Protein AF-A0A381N8X1-F1 (afdb_monomer)

Secondary structure (DSSP, 8-state):
--SHHHHHHHHHHHHHHHHHHTHHHHHHHHHHHHHHHHHHHHHHHHHHHHHHHHHHHHHHT-S-S-----SS-TTSTT----HHHHHHHHHHHHTSTT------EESB---TT--TTSHHHHSPPB-EEEEEEESSS-GGGS-SB-GGGGTSSS-S-SBPB--EE-GGGSSHHHHHHHHTTEEEE---SSHHHHHHHTEEEEEHHHHHHHT--TT-EEEEEEEEEEEEGGG--SSEEEEETTEEEEEEEEEEEEEEEEEEE---SPPPTTT----

Sequence (275 aa):
MQAGALELPDRTRLALLSAWRGRSRGLAVFTGVFLASLVITTVLVYGSGLMQIFFVKSLDGEYYDFRMDFHTDKGGKERTTDVALWESYCDDYVALREVSDCAVIAGKQGGHGAGWFTEEYLKPQPLELQAWEGDGKDWSNVTVTLPFSEESGPPTSQYRPVRLLGPSAYDGVLAERHASRLLSGTWPDGGEDAITLRDISLPSQVASEAGAAVGDRLSALTFAYDTDASQGCEGEEVSWQLFSYCRVRVTLTNLTIGSIYDDTIVTSPVTSQLP

Structure (mmCIF, N/CA/C/O backbone):
data_AF-A0A381N8X1-F1
#
_entry.id   AF-A0A381N8X1-F1
#
loop_
_atom_site.group_PDB
_atom_site.id
_atom_site.type_symbol
_atom_site.label_atom_id
_atom_site.label_alt_id
_atom_site.label_comp_id
_atom_site.label_asym_id
_atom_site.label_entity_id
_atom_site.label_seq_id
_atom_site.pdbx_PDB_ins_code
_atom_site.Cartn_x
_atom_site.Cartn_y
_atom_site.Cartn_z
_atom_site.occupancy
_atom_site.B_iso_or_equiv
_atom_site.auth_seq_id
_atom_site.auth_comp_id
_atom_site.auth_asym_id
_atom_site.auth_atom_id
_atom_site.pdbx_PDB_model_num
ATOM 1 N N . MET A 1 1 ? 41.876 25.043 -48.608 1.00 44.09 1 MET A N 1
ATOM 2 C CA . MET A 1 1 ? 41.687 23.818 -47.796 1.00 44.09 1 MET A CA 1
ATOM 3 C C . MET A 1 1 ? 41.824 22.561 -48.669 1.00 44.09 1 MET A C 1
ATOM 5 O O . MET A 1 1 ? 40.865 21.823 -48.821 1.00 44.09 1 MET A O 1
ATOM 9 N N . GLN A 1 2 ? 42.989 22.311 -49.281 1.00 49.75 2 GLN A N 1
ATOM 10 C CA . GLN A 1 2 ? 43.191 21.143 -50.169 1.00 49.75 2 GLN A CA 1
ATOM 11 C C . GLN A 1 2 ? 44.572 20.473 -50.013 1.00 49.75 2 GLN A C 1
ATOM 13 O O . GLN A 1 2 ? 44.935 19.625 -50.815 1.00 49.75 2 GLN A O 1
ATOM 18 N N . ALA A 1 3 ? 45.337 20.804 -48.967 1.00 49.34 3 ALA A N 1
ATOM 19 C CA . ALA A 1 3 ? 46.631 20.161 -48.703 1.00 49.34 3 ALA A CA 1
ATOM 20 C C . ALA A 1 3 ? 46.527 18.924 -47.783 1.00 49.34 3 ALA A C 1
ATOM 22 O O . ALA A 1 3 ? 47.386 18.058 -47.829 1.00 49.34 3 ALA A O 1
ATOM 23 N N . GLY A 1 4 ? 45.461 18.793 -46.980 1.00 51.84 4 GLY A N 1
ATOM 24 C CA . GLY A 1 4 ? 45.347 17.706 -45.994 1.00 51.84 4 GLY A CA 1
ATOM 25 C C . GLY A 1 4 ? 44.957 16.336 -46.566 1.00 51.84 4 GLY A C 1
ATOM 26 O O . GLY A 1 4 ? 45.275 15.318 -45.964 1.00 51.84 4 GLY A O 1
ATOM 27 N N . ALA A 1 5 ? 44.296 16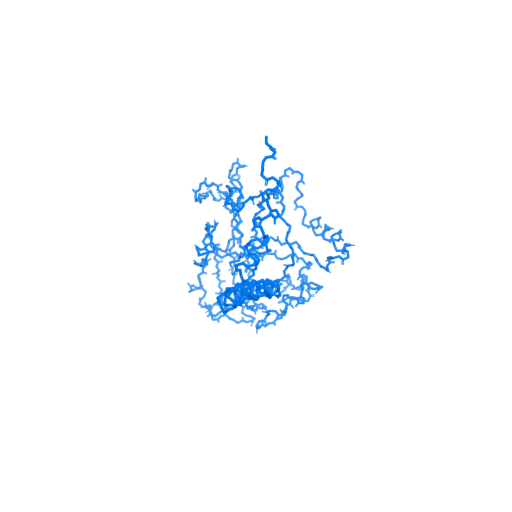.288 -47.729 1.00 53.00 5 ALA A N 1
ATOM 28 C CA . ALA A 1 5 ? 43.744 15.048 -48.290 1.00 53.00 5 ALA A CA 1
ATOM 29 C C . ALA A 1 5 ? 44.784 14.174 -49.023 1.00 53.00 5 ALA A C 1
ATOM 31 O O . ALA A 1 5 ? 44.645 12.954 -49.045 1.00 53.00 5 ALA A O 1
ATOM 32 N N . LEU A 1 6 ? 45.838 14.779 -49.585 1.00 54.19 6 LEU A N 1
ATOM 33 C CA . LEU A 1 6 ? 46.919 14.068 -50.287 1.00 54.19 6 LEU A CA 1
ATOM 34 C C . LEU A 1 6 ? 48.045 13.603 -49.348 1.00 54.19 6 LEU A C 1
ATOM 36 O O . LEU A 1 6 ? 48.781 12.687 -49.692 1.00 54.19 6 LEU A O 1
ATOM 40 N N . GLU A 1 7 ? 48.153 14.170 -48.142 1.00 54.25 7 GLU A N 1
ATOM 41 C CA . GLU A 1 7 ? 49.144 13.746 -47.139 1.00 54.25 7 GLU A CA 1
ATOM 42 C C . GLU A 1 7 ? 48.711 12.510 -46.329 1.00 54.25 7 GLU A C 1
ATOM 44 O O . GLU A 1 7 ? 49.549 11.814 -45.756 1.00 54.25 7 GLU A O 1
ATOM 49 N N . LEU A 1 8 ? 47.409 12.218 -46.273 1.00 56.03 8 LEU A N 1
ATOM 50 C CA . LEU A 1 8 ? 46.837 11.050 -45.593 1.00 56.03 8 LEU A CA 1
ATOM 51 C C . LEU A 1 8 ? 47.357 9.697 -46.131 1.00 56.03 8 LEU A C 1
ATOM 53 O O . LEU A 1 8 ? 47.794 8.878 -45.316 1.00 56.03 8 LEU A O 1
ATOM 57 N N . PRO A 1 9 ? 47.360 9.420 -47.451 1.00 66.94 9 PRO A N 1
ATOM 58 C CA . PRO A 1 9 ? 47.839 8.136 -47.974 1.00 66.94 9 PRO A CA 1
ATOM 59 C C . PRO A 1 9 ? 49.352 7.931 -47.793 1.00 66.94 9 PRO A C 1
ATOM 61 O O . PRO A 1 9 ? 49.784 6.829 -47.454 1.00 66.94 9 PRO A O 1
ATOM 64 N N . ASP A 1 10 ? 50.167 8.980 -47.927 1.00 67.94 10 ASP A N 1
ATOM 65 C CA . ASP A 1 10 ? 51.619 8.854 -47.746 1.00 67.94 10 ASP A CA 1
ATOM 66 C C . ASP A 1 10 ? 52.010 8.692 -46.272 1.00 67.94 10 ASP A C 1
ATOM 68 O O . ASP A 1 10 ? 52.852 7.855 -45.934 1.00 67.94 10 ASP A O 1
ATOM 72 N N . ARG A 1 11 ? 51.349 9.414 -45.357 1.00 64.31 11 ARG A N 1
ATOM 73 C CA . ARG A 1 11 ? 51.602 9.282 -43.913 1.00 64.31 11 ARG A CA 1
ATOM 74 C C . ARG A 1 11 ? 51.103 7.950 -43.351 1.00 64.31 11 ARG A C 1
ATOM 76 O O . ARG A 1 11 ? 51.781 7.365 -42.508 1.00 64.31 11 ARG A O 1
ATOM 83 N N . THR A 1 12 ? 49.979 7.423 -43.840 1.00 69.81 12 THR A N 1
ATOM 84 C CA . THR A 1 12 ? 49.484 6.087 -43.450 1.00 69.81 12 THR A CA 1
ATOM 85 C C . THR A 1 12 ? 50.387 4.971 -43.970 1.00 69.81 12 THR A C 1
ATOM 87 O O . THR A 1 12 ? 50.703 4.047 -43.222 1.00 69.81 12 THR A O 1
ATOM 90 N N . ARG A 1 13 ? 50.891 5.081 -45.206 1.00 70.81 13 ARG A N 1
ATOM 91 C CA . ARG A 1 13 ? 51.851 4.127 -45.778 1.00 70.81 13 ARG A CA 1
ATOM 92 C C . ARG A 1 13 ? 53.186 4.121 -45.027 1.00 70.81 13 ARG A C 1
ATOM 94 O O . ARG A 1 13 ? 53.716 3.048 -44.737 1.00 70.81 13 ARG A O 1
ATOM 101 N N . LEU A 1 14 ? 53.714 5.293 -44.671 1.00 69.31 14 LEU A N 1
ATOM 102 C CA . LEU A 1 14 ? 54.936 5.415 -43.866 1.00 69.31 14 LEU A CA 1
ATOM 103 C C . LEU A 1 14 ? 54.749 4.875 -42.438 1.00 69.31 14 LEU A C 1
ATOM 105 O O . LEU A 1 14 ? 55.647 4.210 -41.921 1.00 69.31 14 LEU A O 1
ATOM 109 N N . ALA A 1 15 ? 53.580 5.089 -41.824 1.00 66.31 15 ALA A N 1
ATOM 110 C CA . ALA A 1 15 ? 53.230 4.515 -40.523 1.00 66.31 15 ALA A CA 1
ATOM 111 C C . ALA A 1 15 ? 53.107 2.978 -40.563 1.00 66.31 15 ALA A C 1
ATOM 113 O O . ALA A 1 15 ? 53.543 2.292 -39.641 1.00 66.31 15 ALA A O 1
ATOM 114 N N . LEU A 1 16 ? 52.577 2.418 -41.653 1.00 66.69 16 LEU A N 1
ATOM 115 C CA . LEU A 1 16 ? 52.498 0.969 -41.871 1.00 66.69 16 LEU A CA 1
ATOM 116 C C . LEU A 1 16 ? 53.889 0.333 -42.007 1.00 66.69 16 LEU A C 1
ATOM 118 O O . LEU A 1 16 ? 54.179 -0.695 -41.392 1.00 66.69 16 LEU A O 1
ATOM 122 N N . LEU A 1 17 ? 54.775 0.970 -42.778 1.00 67.19 17 LEU A N 1
ATOM 123 C CA . LEU A 1 17 ? 56.153 0.509 -42.964 1.00 67.19 17 LEU A CA 1
ATOM 124 C C . LEU A 1 17 ? 56.983 0.619 -41.672 1.00 67.19 17 LEU A C 1
ATOM 126 O O . LEU A 1 17 ? 57.793 -0.268 -41.386 1.00 67.19 17 LEU A O 1
ATOM 130 N N . SER A 1 18 ? 56.773 1.664 -40.865 1.00 64.88 18 SER A N 1
ATOM 131 C CA . SER A 1 18 ? 57.449 1.823 -39.570 1.00 64.88 18 SER A CA 1
ATOM 132 C C . SER A 1 18 ? 56.939 0.827 -38.519 1.00 64.88 18 SER A C 1
ATOM 134 O O . SER A 1 18 ? 57.749 0.243 -37.793 1.00 64.88 18 SER A O 1
ATOM 136 N N . ALA A 1 19 ? 55.633 0.536 -38.503 1.00 62.12 19 ALA A N 1
ATOM 137 C CA . ALA A 1 19 ? 55.032 -0.497 -37.659 1.00 62.12 19 ALA A CA 1
ATOM 138 C C . ALA A 1 19 ? 55.554 -1.908 -37.994 1.00 62.12 19 ALA A C 1
ATOM 140 O O . ALA A 1 19 ? 55.788 -2.713 -37.091 1.00 62.12 19 ALA A O 1
ATOM 141 N N . TRP A 1 20 ? 55.813 -2.195 -39.275 1.00 65.44 20 TRP A N 1
ATOM 142 C CA . TRP A 1 20 ? 56.370 -3.477 -39.723 1.00 65.44 20 TRP A CA 1
ATOM 143 C C . TRP A 1 20 ? 57.835 -3.680 -39.305 1.00 65.44 20 TRP A C 1
ATOM 145 O O . TRP A 1 20 ? 58.230 -4.781 -38.915 1.00 65.44 20 TRP A O 1
ATOM 155 N N . ARG A 1 21 ? 58.654 -2.617 -39.335 1.00 68.56 21 ARG A N 1
ATOM 156 C CA . ARG A 1 21 ? 60.077 -2.676 -38.946 1.00 68.56 21 ARG A CA 1
ATOM 157 C C . ARG A 1 21 ? 60.265 -2.890 -37.438 1.00 68.56 21 ARG A C 1
ATOM 159 O O . ARG A 1 21 ? 61.239 -3.511 -37.024 1.00 68.56 21 ARG A O 1
ATOM 166 N N . GLY A 1 22 ? 59.317 -2.428 -36.623 1.00 67.31 22 GLY A N 1
ATOM 167 C CA . GLY A 1 22 ? 59.257 -2.654 -35.178 1.00 67.31 22 GLY A CA 1
ATOM 168 C C . GLY A 1 22 ? 58.321 -3.795 -34.772 1.00 67.31 22 GLY A C 1
ATOM 169 O O . GLY A 1 22 ? 57.558 -3.615 -33.828 1.00 67.31 22 GLY A O 1
ATOM 170 N N . ARG A 1 23 ? 58.351 -4.946 -35.466 1.00 67.62 23 ARG A N 1
ATOM 171 C CA . ARG A 1 23 ? 57.381 -6.060 -35.335 1.00 67.62 23 ARG A CA 1
ATOM 172 C C . ARG A 1 23 ? 57.026 -6.450 -33.891 1.00 67.62 23 ARG A C 1
ATOM 174 O O . ARG A 1 23 ? 55.857 -6.685 -33.606 1.00 67.62 23 ARG A O 1
ATOM 181 N N . SER A 1 24 ? 57.997 -6.491 -32.974 1.00 72.31 24 SER A N 1
ATOM 182 C CA . SER A 1 24 ? 57.752 -6.811 -31.556 1.00 72.31 24 SER A CA 1
ATOM 183 C C . SER A 1 24 ? 57.020 -5.698 -30.797 1.00 72.31 24 SER A C 1
ATOM 185 O O . SER A 1 24 ? 56.165 -5.980 -29.964 1.00 72.31 24 SER A O 1
ATOM 187 N N . ARG A 1 25 ? 57.312 -4.430 -31.109 1.00 72.38 25 ARG A N 1
ATOM 188 C CA . ARG A 1 25 ? 56.679 -3.257 -30.487 1.00 72.38 25 ARG A CA 1
ATOM 189 C C . ARG A 1 25 ? 55.280 -3.004 -31.050 1.00 72.38 25 ARG A C 1
ATOM 191 O O . ARG A 1 25 ? 54.373 -2.711 -30.283 1.00 72.38 25 ARG A O 1
ATOM 198 N N . GLY A 1 26 ? 55.092 -3.174 -32.360 1.00 73.88 26 GLY A N 1
ATOM 199 C CA . GLY A 1 26 ? 53.780 -3.074 -33.003 1.00 73.88 26 GLY A CA 1
ATOM 200 C C . GLY A 1 26 ? 52.808 -4.135 -32.486 1.00 73.88 26 GLY A C 1
ATOM 201 O O . GLY A 1 26 ? 51.692 -3.799 -32.100 1.00 73.88 26 GLY A O 1
ATOM 202 N N . LEU A 1 27 ? 53.252 -5.395 -32.389 1.00 77.94 27 LEU A N 1
ATOM 203 C CA . LEU A 1 27 ? 52.424 -6.489 -31.873 1.00 77.94 27 LEU A CA 1
ATOM 204 C C . LEU A 1 27 ? 52.002 -6.248 -30.419 1.00 77.94 27 LEU A C 1
ATOM 206 O O . LEU A 1 27 ? 50.828 -6.414 -30.120 1.00 77.94 27 LEU A O 1
ATOM 210 N N . ALA A 1 28 ? 52.910 -5.779 -29.555 1.00 80.62 28 ALA A N 1
ATOM 211 C CA . ALA A 1 28 ? 52.589 -5.464 -28.161 1.00 80.62 28 ALA A CA 1
ATOM 212 C C . ALA A 1 28 ? 51.508 -4.374 -28.023 1.00 80.62 28 ALA A C 1
ATOM 214 O O . ALA A 1 28 ? 50.617 -4.488 -27.181 1.00 80.62 28 ALA A O 1
ATOM 215 N N . VAL A 1 29 ? 51.549 -3.339 -28.873 1.00 82.00 29 VAL A N 1
ATOM 216 C CA . VAL A 1 29 ? 50.519 -2.287 -28.898 1.00 82.00 29 VAL A CA 1
ATOM 217 C C . VAL A 1 29 ? 49.184 -2.848 -29.389 1.00 82.00 29 VAL A C 1
ATOM 219 O O . VAL A 1 29 ? 48.164 -2.615 -28.746 1.00 82.00 29 VAL A O 1
ATOM 222 N N . PHE A 1 30 ? 49.174 -3.640 -30.468 1.00 83.44 30 PHE A N 1
ATOM 223 C CA . PHE A 1 30 ? 47.946 -4.275 -30.963 1.00 83.44 30 PHE A CA 1
ATOM 224 C C . PHE A 1 30 ? 47.326 -5.223 -29.939 1.00 83.44 30 PHE A C 1
ATOM 226 O O . PHE A 1 30 ? 46.120 -5.165 -29.721 1.00 83.44 30 PHE A O 1
ATOM 233 N N . THR A 1 31 ? 48.126 -6.058 -29.274 1.00 87.25 31 THR A N 1
ATOM 234 C CA . THR A 1 31 ? 47.622 -6.942 -28.219 1.00 87.25 31 THR A CA 1
ATOM 235 C C . THR A 1 31 ? 47.128 -6.150 -27.018 1.00 87.25 31 THR A C 1
ATOM 237 O O . THR A 1 31 ? 46.101 -6.505 -26.461 1.00 87.25 31 THR A O 1
ATOM 240 N N . GLY A 1 32 ? 47.807 -5.060 -26.642 1.00 89.75 32 GLY A N 1
ATOM 241 C CA . GLY A 1 32 ? 47.376 -4.192 -25.547 1.00 89.75 32 GLY A CA 1
ATOM 242 C C . GLY A 1 32 ? 46.026 -3.534 -25.827 1.00 89.75 32 GLY A C 1
ATOM 243 O O . GLY A 1 32 ? 45.130 -3.595 -24.990 1.00 89.75 32 GLY A O 1
ATOM 244 N N . VAL A 1 33 ? 45.848 -2.974 -27.027 1.00 91.25 33 VAL A N 1
ATOM 245 C CA . VAL A 1 33 ? 44.574 -2.374 -27.451 1.00 91.25 33 VAL A CA 1
ATOM 2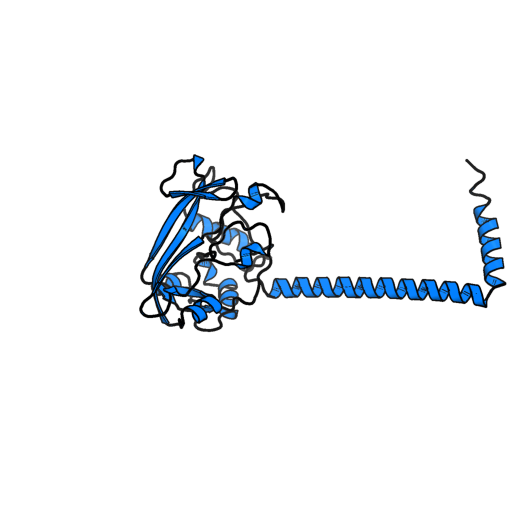46 C C . VAL A 1 33 ? 43.486 -3.437 -27.585 1.00 91.25 33 VAL A C 1
ATOM 248 O O . VAL A 1 33 ? 42.385 -3.233 -27.093 1.00 91.25 33 VAL A O 1
ATOM 251 N N . PHE A 1 34 ? 43.789 -4.591 -28.182 1.00 91.06 34 PHE A N 1
ATOM 252 C CA . PHE A 1 34 ? 42.827 -5.684 -28.332 1.00 91.06 34 PHE A CA 1
ATOM 253 C C . PHE A 1 34 ? 42.344 -6.213 -26.977 1.00 91.06 34 PHE A C 1
ATOM 255 O O . PHE A 1 34 ? 41.144 -6.368 -26.767 1.00 91.06 34 PHE A O 1
ATOM 262 N N . LEU A 1 35 ? 43.267 -6.441 -26.039 1.00 92.25 35 LEU A N 1
ATOM 263 C CA . LEU A 1 35 ? 42.947 -6.917 -24.696 1.00 92.25 35 LEU A CA 1
ATOM 264 C C . LEU A 1 35 ? 42.171 -5.840 -23.920 1.00 92.25 35 LEU A C 1
ATOM 266 O O . LEU A 1 35 ? 41.174 -6.159 -23.282 1.00 92.25 35 LEU A O 1
ATOM 270 N N . ALA A 1 36 ? 42.534 -4.560 -24.053 1.00 92.69 36 ALA A N 1
ATOM 271 C CA . ALA A 1 36 ? 41.770 -3.460 -23.468 1.00 92.69 36 ALA A CA 1
ATOM 272 C C . ALA A 1 36 ? 40.340 -3.376 -24.032 1.00 92.69 36 ALA A C 1
ATOM 274 O O . ALA A 1 36 ? 39.388 -3.275 -23.264 1.00 92.69 36 ALA A O 1
ATOM 275 N N . SER A 1 37 ? 40.160 -3.477 -25.353 1.00 92.44 37 SER A N 1
ATOM 276 C CA . SER A 1 37 ? 38.832 -3.495 -25.981 1.00 92.44 37 SER A CA 1
ATOM 277 C C . SER A 1 37 ? 38.009 -4.712 -25.555 1.00 92.44 37 SER A C 1
ATOM 279 O O . SER A 1 37 ? 36.814 -4.579 -25.294 1.00 92.44 37 SER A O 1
ATOM 281 N N . LEU A 1 38 ? 38.634 -5.885 -25.427 1.00 90.25 38 LEU A N 1
ATOM 282 C CA . LEU A 1 38 ? 37.984 -7.091 -24.916 1.00 90.25 38 LEU A CA 1
ATOM 283 C C . LEU A 1 38 ? 37.535 -6.908 -23.458 1.00 90.25 38 LEU A C 1
ATOM 285 O O . LEU A 1 38 ? 36.407 -7.243 -23.115 1.00 90.25 38 LEU A O 1
ATOM 289 N N . VAL A 1 39 ? 38.380 -6.338 -22.596 1.00 93.88 39 VAL A N 1
ATOM 290 C CA . VAL A 1 39 ? 38.036 -6.077 -21.187 1.00 93.88 39 VAL A CA 1
ATOM 291 C C . VAL A 1 39 ? 36.910 -5.052 -21.079 1.00 93.88 39 VAL A C 1
ATOM 293 O O . VAL A 1 39 ? 35.953 -5.270 -20.348 1.00 93.88 39 VAL A O 1
ATOM 296 N N . ILE A 1 40 ? 36.966 -3.963 -21.846 1.00 90.19 40 ILE A N 1
ATOM 297 C CA . ILE A 1 40 ? 35.909 -2.944 -21.831 1.00 90.19 40 ILE A CA 1
ATOM 298 C C . ILE A 1 40 ? 34.577 -3.545 -22.291 1.00 90.19 40 ILE A C 1
ATOM 300 O O . ILE A 1 40 ? 33.559 -3.363 -21.630 1.00 90.19 40 ILE A O 1
ATOM 304 N N . THR A 1 41 ? 34.571 -4.293 -23.396 1.00 87.81 41 THR A N 1
ATOM 305 C CA . THR A 1 41 ? 33.338 -4.907 -23.915 1.00 87.81 41 THR A CA 1
ATOM 306 C C . THR A 1 41 ? 32.782 -5.965 -22.972 1.00 87.81 41 THR A C 1
ATOM 308 O O . THR A 1 41 ? 31.580 -5.976 -22.728 1.00 87.81 41 THR A O 1
ATOM 311 N N . THR A 1 42 ? 33.630 -6.809 -22.383 1.00 87.62 42 THR A N 1
ATOM 312 C CA . THR A 1 42 ? 33.192 -7.816 -21.404 1.00 87.62 42 THR A CA 1
ATOM 313 C C . THR A 1 42 ? 32.628 -7.178 -20.138 1.00 87.62 42 THR A C 1
ATOM 315 O O . THR A 1 42 ? 31.569 -7.601 -19.686 1.00 87.62 42 THR A O 1
ATOM 318 N N . VAL A 1 43 ? 33.251 -6.120 -19.609 1.00 90.31 43 VAL A N 1
ATOM 319 C CA . VAL A 1 43 ? 32.721 -5.378 -18.452 1.00 90.31 43 VAL A CA 1
ATOM 320 C C . VAL A 1 43 ? 31.395 -4.696 -18.785 1.00 90.31 43 VAL A C 1
ATOM 322 O O . VAL A 1 43 ? 30.475 -4.749 -17.976 1.00 90.31 43 VAL A O 1
ATOM 325 N N . LEU A 1 44 ? 31.253 -4.100 -19.972 1.00 84.00 44 LEU A N 1
ATOM 326 C CA . LEU A 1 44 ? 29.997 -3.469 -20.392 1.00 84.00 44 LEU A CA 1
ATOM 327 C C . LEU A 1 44 ? 28.870 -4.490 -20.591 1.00 84.00 44 LEU A C 1
ATOM 329 O O . LEU A 1 44 ? 27.747 -4.255 -20.147 1.00 84.00 44 LEU A O 1
ATOM 333 N N . VAL A 1 45 ? 29.154 -5.632 -21.224 1.00 84.75 45 VAL A N 1
ATOM 334 C CA . VAL A 1 45 ? 28.175 -6.716 -21.411 1.00 84.75 45 VAL A CA 1
ATOM 335 C C . VAL A 1 45 ? 27.783 -7.323 -20.067 1.00 84.75 45 VAL A C 1
ATOM 337 O O . VAL A 1 45 ? 26.601 -7.509 -19.800 1.00 84.75 45 VAL A O 1
ATOM 340 N N . TYR A 1 46 ? 28.752 -7.579 -19.190 1.00 83.50 46 TYR A N 1
ATOM 341 C CA . TYR A 1 46 ? 28.476 -8.116 -17.862 1.00 83.50 46 TYR A CA 1
ATOM 342 C C . TYR A 1 46 ? 27.696 -7.120 -16.996 1.00 83.50 46 TYR A C 1
ATOM 344 O O . TYR A 1 46 ? 26.701 -7.488 -16.380 1.00 83.50 46 TYR A O 1
ATOM 352 N N . GLY A 1 47 ? 28.093 -5.845 -17.003 1.00 79.06 47 GLY A N 1
ATOM 353 C CA . GLY A 1 47 ? 27.402 -4.781 -16.281 1.00 79.06 47 GLY A CA 1
ATOM 354 C C . GLY A 1 47 ? 25.965 -4.596 -16.762 1.00 79.06 47 GLY A C 1
ATOM 355 O O . GLY A 1 47 ? 25.045 -4.618 -15.955 1.00 79.06 47 GLY A O 1
ATOM 356 N N . SER A 1 48 ? 25.746 -4.484 -18.075 1.00 80.12 48 SER A N 1
ATOM 357 C CA . SER A 1 48 ? 24.391 -4.354 -18.634 1.00 80.12 48 SER A CA 1
ATOM 358 C C . SER A 1 48 ? 23.527 -5.596 -18.393 1.00 80.12 48 SER A C 1
ATOM 360 O O . SER A 1 48 ? 22.358 -5.450 -18.042 1.00 80.12 48 SER A O 1
ATOM 362 N N . GLY A 1 49 ? 24.095 -6.801 -18.499 1.00 75.44 49 GLY A N 1
ATOM 363 C CA . GLY A 1 49 ? 23.391 -8.050 -18.204 1.00 75.44 49 GLY A CA 1
ATOM 364 C C . GLY A 1 49 ? 22.967 -8.160 -16.739 1.00 75.44 49 GLY A C 1
ATOM 365 O O . GLY A 1 49 ? 21.817 -8.488 -16.456 1.00 75.44 49 GLY A O 1
ATOM 366 N N . LEU A 1 50 ? 23.853 -7.817 -15.798 1.00 76.06 50 LEU A N 1
ATOM 367 C CA . LEU A 1 50 ? 23.509 -7.783 -14.375 1.00 76.06 50 LEU A CA 1
ATOM 368 C C . LEU A 1 50 ? 22.415 -6.759 -14.068 1.00 76.06 50 LEU A C 1
ATOM 370 O O . LEU A 1 50 ? 21.501 -7.070 -13.312 1.00 76.06 50 LEU A O 1
ATOM 374 N N . MET A 1 51 ? 22.477 -5.568 -14.669 1.00 72.81 51 MET A N 1
ATOM 375 C CA . MET A 1 51 ? 21.451 -4.540 -14.470 1.00 72.81 51 MET A CA 1
ATOM 376 C C . MET A 1 51 ? 20.082 -4.981 -15.002 1.00 72.81 51 MET A C 1
ATOM 378 O O . MET A 1 51 ? 19.071 -4.738 -14.350 1.00 72.81 51 MET A O 1
ATOM 382 N N . GLN A 1 52 ? 20.038 -5.665 -16.149 1.00 72.75 52 GLN A N 1
ATOM 383 C CA . GLN A 1 52 ? 18.793 -6.226 -16.686 1.00 72.75 52 GLN A CA 1
ATOM 384 C C . GLN A 1 52 ? 18.216 -7.311 -15.774 1.00 72.75 52 GLN A C 1
ATOM 386 O O . GLN A 1 52 ? 17.026 -7.286 -15.477 1.00 72.75 52 GLN A O 1
ATOM 391 N N . ILE A 1 53 ? 19.055 -8.232 -15.291 1.00 74.75 53 ILE A N 1
ATOM 392 C CA . ILE A 1 53 ? 18.626 -9.289 -14.364 1.00 74.75 53 ILE A CA 1
ATOM 393 C C . ILE A 1 53 ? 18.130 -8.683 -13.050 1.00 74.75 53 ILE A C 1
ATOM 395 O O . ILE A 1 53 ? 17.120 -9.128 -12.517 1.00 74.75 53 ILE A O 1
ATOM 399 N N . PHE A 1 54 ? 18.814 -7.658 -12.540 1.00 71.62 54 PHE A N 1
ATOM 400 C CA . PHE A 1 54 ? 18.386 -6.937 -11.346 1.00 71.62 54 PHE A CA 1
ATOM 401 C C . PHE A 1 54 ? 17.013 -6.286 -11.541 1.00 71.62 54 PHE A C 1
ATOM 403 O O . PHE A 1 54 ? 16.159 -6.430 -10.676 1.00 71.62 54 PHE A O 1
ATOM 410 N N . PHE A 1 55 ? 16.777 -5.635 -12.684 1.00 67.25 55 PHE A N 1
ATOM 411 C CA . PHE A 1 55 ? 15.496 -4.989 -12.974 1.00 67.25 55 PHE A CA 1
ATOM 412 C C . PHE A 1 55 ? 14.349 -5.995 -13.134 1.00 67.25 55 PHE A C 1
ATOM 414 O O . PHE A 1 55 ? 13.277 -5.798 -12.574 1.00 67.25 55 PHE A O 1
ATOM 421 N N . VAL A 1 56 ? 14.571 -7.108 -13.842 1.00 70.06 56 VAL A N 1
ATOM 422 C CA . VAL A 1 56 ? 13.558 -8.173 -13.954 1.00 70.06 56 VAL A CA 1
ATOM 423 C C . VAL A 1 56 ? 13.258 -8.759 -12.578 1.00 70.06 56 VAL A C 1
ATOM 425 O O . VAL A 1 56 ? 12.102 -8.842 -12.187 1.00 70.06 56 VAL A O 1
ATOM 428 N N . LYS A 1 57 ? 14.295 -9.061 -11.790 1.00 67.62 57 LYS A N 1
ATOM 429 C CA . LYS A 1 57 ? 14.120 -9.589 -10.437 1.00 67.62 57 LYS A CA 1
ATOM 430 C C . LYS A 1 57 ? 13.442 -8.592 -9.490 1.00 67.62 57 LYS A C 1
ATOM 432 O O . LYS A 1 57 ? 12.743 -9.024 -8.580 1.00 67.62 57 LYS A O 1
ATOM 437 N N . SER A 1 58 ? 13.632 -7.282 -9.677 1.00 65.44 58 SER A N 1
ATOM 438 C CA . SER A 1 58 ? 12.891 -6.283 -8.897 1.00 65.44 58 SER A CA 1
ATOM 439 C C . SER A 1 58 ? 11.419 -6.221 -9.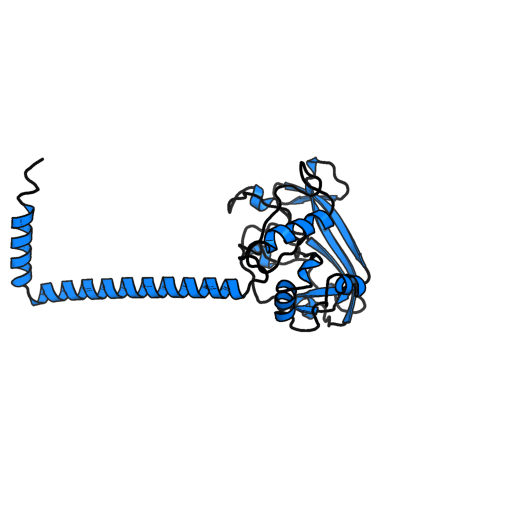296 1.00 65.44 58 SER A C 1
ATOM 441 O O . SER A 1 58 ? 10.588 -5.943 -8.445 1.00 65.44 58 SER A O 1
ATOM 443 N N . LEU A 1 59 ? 11.089 -6.497 -10.564 1.00 67.69 59 LEU A N 1
ATOM 444 C CA . LEU A 1 59 ? 9.701 -6.565 -11.029 1.00 67.69 59 LEU A CA 1
ATOM 445 C C . LEU A 1 59 ? 8.996 -7.864 -10.622 1.00 67.69 59 LEU A C 1
ATOM 447 O O . LEU A 1 59 ? 7.811 -7.824 -10.321 1.00 67.69 59 LEU A O 1
ATOM 451 N N . ASP A 1 60 ? 9.711 -8.988 -10.521 1.00 67.00 60 ASP A N 1
ATOM 452 C CA . ASP A 1 60 ? 9.152 -10.235 -9.965 1.00 67.00 60 ASP A CA 1
ATOM 453 C C . ASP A 1 60 ? 8.655 -10.041 -8.515 1.00 67.00 60 ASP A C 1
ATOM 455 O O . ASP A 1 60 ? 7.764 -10.746 -8.041 1.00 67.00 60 ASP A O 1
ATOM 459 N N . GLY A 1 61 ? 9.228 -9.060 -7.809 1.00 64.62 61 GLY A N 1
ATOM 460 C CA . GLY A 1 61 ? 8.824 -8.623 -6.477 1.00 64.62 61 GLY A CA 1
ATOM 461 C C . GLY A 1 61 ? 7.616 -7.680 -6.444 1.00 64.62 61 GLY A C 1
ATOM 462 O O . GLY A 1 61 ? 7.205 -7.293 -5.353 1.00 64.62 61 GLY A O 1
ATOM 463 N N . GLU A 1 62 ? 6.962 -7.351 -7.564 1.00 73.25 62 GLU A N 1
ATOM 464 C CA . GLU A 1 62 ? 5.818 -6.423 -7.609 1.00 73.25 62 GLU A CA 1
ATOM 465 C C . GLU A 1 62 ? 4.452 -7.102 -7.525 1.00 73.25 62 GLU A C 1
ATOM 467 O O . GLU A 1 62 ? 4.194 -8.110 -8.177 1.00 73.25 62 GLU A O 1
ATOM 472 N N . TYR A 1 63 ? 3.549 -6.538 -6.716 1.00 75.12 63 TYR A N 1
ATOM 473 C CA . TYR A 1 63 ? 2.138 -6.938 -6.766 1.00 75.12 63 TYR A CA 1
ATOM 474 C C . TYR A 1 63 ? 1.481 -6.421 -8.052 1.00 75.12 63 TYR A C 1
ATOM 476 O O . TYR A 1 63 ? 0.668 -7.117 -8.657 1.00 75.12 63 TYR A O 1
ATOM 484 N N . TYR A 1 64 ? 1.878 -5.222 -8.488 1.00 81.31 64 TYR A N 1
ATOM 485 C CA . TYR A 1 64 ? 1.255 -4.481 -9.579 1.00 81.31 64 TYR A CA 1
ATOM 486 C C . TYR A 1 64 ? 2.277 -4.167 -10.670 1.00 81.31 64 TYR A C 1
ATOM 488 O O . TYR A 1 64 ? 3.322 -3.582 -10.392 1.00 81.31 64 TYR A O 1
ATOM 496 N N . ASP A 1 65 ? 1.945 -4.501 -11.915 1.00 77.94 65 ASP A N 1
ATOM 497 C CA . ASP A 1 65 ? 2.840 -4.280 -13.058 1.00 77.94 65 ASP A CA 1
ATOM 498 C C . ASP A 1 65 ? 2.862 -2.804 -13.488 1.00 77.94 65 ASP A C 1
ATOM 500 O O . ASP A 1 65 ? 3.877 -2.285 -13.956 1.00 77.94 65 ASP A O 1
ATOM 504 N N . PHE A 1 66 ? 1.738 -2.107 -13.312 1.00 76.19 66 PHE A N 1
ATOM 505 C CA . PHE A 1 66 ? 1.607 -0.679 -13.567 1.00 76.19 66 PHE A CA 1
ATOM 506 C C . PHE A 1 66 ? 0.636 -0.034 -12.575 1.00 76.19 66 PHE A C 1
ATOM 508 O O . PHE A 1 66 ? -0.237 -0.687 -12.007 1.00 76.19 66 PHE A O 1
ATOM 515 N N . ARG A 1 67 ? 0.788 1.278 -12.389 1.00 79.12 67 ARG A N 1
ATOM 516 C CA . ARG A 1 67 ? -0.086 2.129 -11.576 1.00 79.12 67 ARG A CA 1
ATOM 517 C C . ARG A 1 67 ? -0.515 3.322 -12.418 1.00 79.12 67 ARG A C 1
ATOM 519 O O . ARG A 1 67 ? 0.297 3.881 -13.156 1.00 79.12 67 ARG A O 1
ATOM 526 N N . MET A 1 68 ? -1.769 3.730 -12.277 1.00 76.81 68 MET A N 1
ATOM 527 C CA . MET A 1 68 ? -2.285 4.962 -12.866 1.00 76.81 68 MET A CA 1
ATOM 528 C C . MET A 1 68 ? -2.825 5.844 -11.747 1.00 76.81 68 MET A C 1
ATOM 530 O O . MET A 1 68 ? -3.693 5.423 -10.986 1.00 76.81 68 MET A O 1
ATOM 534 N N . ASP A 1 69 ? -2.299 7.062 -11.647 1.00 74.81 69 ASP A N 1
ATOM 535 C CA . ASP A 1 69 ? -2.761 8.036 -10.665 1.00 74.81 69 ASP A CA 1
ATOM 536 C C . ASP A 1 69 ? -3.804 8.954 -11.287 1.00 74.81 69 ASP A C 1
ATOM 538 O O . ASP A 1 69 ? -3.642 9.464 -12.399 1.00 74.81 69 ASP A O 1
ATOM 542 N N . PHE A 1 70 ? -4.863 9.222 -10.534 1.00 72.69 70 PHE A N 1
ATOM 543 C CA . PHE A 1 70 ? -5.854 10.201 -10.946 1.00 72.69 70 PHE A CA 1
ATOM 544 C C . PHE A 1 70 ? -5.301 11.620 -10.827 1.00 72.69 70 PHE A C 1
ATOM 546 O O . PHE A 1 70 ? -4.641 11.959 -9.850 1.00 72.69 70 PHE A O 1
ATOM 553 N N . HIS A 1 71 ? -5.597 12.460 -11.819 1.00 67.25 71 HIS A N 1
ATOM 554 C CA . HIS A 1 71 ? -5.094 13.833 -11.860 1.00 67.25 71 HIS A CA 1
ATOM 555 C C . HIS A 1 71 ? -5.714 14.742 -10.791 1.00 67.25 71 HIS A C 1
ATOM 557 O O . HIS A 1 71 ? -5.028 15.587 -10.226 1.00 67.25 71 HIS A O 1
ATOM 563 N N . THR A 1 72 ? -7.010 14.587 -10.525 1.00 63.72 72 THR A N 1
ATOM 564 C CA . THR A 1 72 ? -7.762 15.428 -9.587 1.00 63.72 72 THR A CA 1
ATOM 565 C C . THR A 1 72 ? -8.123 14.660 -8.316 1.00 63.72 72 THR A C 1
ATOM 567 O O . THR A 1 72 ? -8.212 13.432 -8.318 1.00 63.72 72 THR A O 1
ATOM 570 N N . ASP A 1 73 ? -8.368 15.374 -7.217 1.00 61.41 73 ASP A N 1
ATOM 571 C CA . ASP A 1 73 ? -8.894 14.785 -5.980 1.00 61.41 73 ASP A CA 1
ATOM 572 C C . ASP A 1 73 ? -10.368 14.374 -6.125 1.00 61.41 73 ASP A C 1
ATOM 574 O O . ASP A 1 73 ? -11.080 14.820 -7.030 1.00 61.41 73 ASP A O 1
ATOM 578 N N . LYS A 1 74 ? -10.850 13.483 -5.246 1.00 57.38 74 LYS A N 1
ATOM 579 C CA . LYS A 1 74 ? -12.248 13.013 -5.257 1.00 57.38 74 LYS A CA 1
ATOM 580 C C . LYS A 1 74 ? -13.211 14.208 -5.160 1.00 57.38 74 LYS A C 1
ATOM 582 O O . LYS A 1 74 ? -13.123 14.990 -4.224 1.00 57.38 74 LYS A O 1
ATOM 587 N N . GLY A 1 75 ? -14.140 14.328 -6.114 1.00 55.03 75 GLY A N 1
ATOM 588 C CA . GLY A 1 75 ? -15.084 15.455 -6.191 1.00 55.03 75 GLY A CA 1
ATOM 589 C C . GLY A 1 75 ? -14.533 16.725 -6.857 1.00 55.03 75 GLY A C 1
ATOM 590 O O . GLY A 1 75 ? -15.238 17.730 -6.919 1.00 55.03 75 GLY A O 1
ATOM 591 N N . GLY A 1 76 ? -13.301 16.690 -7.380 1.00 62.72 76 GLY A N 1
ATOM 592 C CA . GLY A 1 76 ? -12.750 17.746 -8.226 1.00 62.72 76 GLY A CA 1
ATOM 593 C C . GLY A 1 76 ? -13.485 17.889 -9.564 1.00 62.72 76 GLY A C 1
ATOM 594 O O . GLY A 1 76 ? -14.355 17.088 -9.917 1.00 62.72 76 GLY A O 1
ATOM 595 N N . LYS A 1 77 ? -13.125 18.917 -10.346 1.00 60.72 77 LYS A N 1
ATOM 596 C CA . LYS A 1 77 ? -13.678 19.103 -11.699 1.00 60.72 77 LYS A CA 1
ATOM 597 C C . LYS A 1 77 ? -13.495 17.812 -12.505 1.00 60.72 77 LYS A C 1
ATOM 599 O O . LYS A 1 77 ? -12.388 17.288 -12.567 1.00 60.72 77 LYS A O 1
ATOM 604 N N . GLU A 1 78 ? -14.593 17.322 -13.082 1.00 65.06 78 GLU A N 1
ATOM 605 C CA . GLU A 1 78 ? -14.645 16.099 -13.901 1.00 65.06 78 GLU A CA 1
ATOM 606 C C . GLU A 1 78 ? -14.376 14.784 -13.140 1.00 65.06 78 GLU A C 1
ATOM 608 O O . GLU A 1 78 ? -14.207 13.740 -13.766 1.00 65.06 78 GLU A O 1
ATOM 613 N N . ARG A 1 79 ? -14.395 14.786 -11.795 1.00 69.00 79 ARG A N 1
ATOM 614 C CA . ARG A 1 79 ? -14.145 13.585 -10.985 1.00 69.00 79 ARG A CA 1
ATOM 615 C C . ARG A 1 79 ? -15.389 13.098 -10.243 1.00 69.00 79 ARG A C 1
ATOM 617 O O . ARG A 1 79 ? -15.966 13.819 -9.433 1.00 69.00 79 ARG A O 1
ATOM 624 N N . THR A 1 80 ? -15.779 11.845 -10.491 1.00 72.38 80 THR A N 1
ATOM 625 C CA . THR A 1 80 ? -16.920 11.206 -9.815 1.00 72.38 80 THR A CA 1
ATOM 626 C C . THR A 1 80 ? -16.613 10.862 -8.354 1.00 72.38 80 THR A C 1
ATOM 628 O O . THR A 1 80 ? -15.480 10.532 -7.987 1.00 72.38 80 THR A O 1
ATOM 631 N N . THR A 1 81 ? -17.638 10.927 -7.505 1.00 72.50 81 THR A N 1
ATOM 632 C CA . THR A 1 81 ? -17.599 10.447 -6.117 1.00 72.50 81 THR A CA 1
ATOM 633 C C . THR A 1 81 ? -18.064 8.996 -5.980 1.00 72.50 81 THR A C 1
ATOM 635 O O . THR A 1 81 ? -17.882 8.415 -4.906 1.00 72.50 81 THR A O 1
ATOM 638 N N . ASP A 1 82 ? -18.619 8.423 -7.051 1.00 78.44 82 ASP A N 1
ATOM 639 C CA . ASP A 1 82 ? -19.131 7.058 -7.110 1.00 78.44 82 ASP A CA 1
ATOM 640 C C . ASP A 1 82 ? -17.989 6.047 -7.300 1.00 78.44 82 ASP A C 1
ATOM 642 O O . ASP A 1 82 ? -17.271 6.083 -8.299 1.00 78.44 82 ASP A O 1
ATOM 646 N N . VAL A 1 83 ? -17.818 5.159 -6.316 1.00 74.62 83 VAL A N 1
ATOM 647 C CA . VAL A 1 83 ? -16.788 4.107 -6.315 1.00 74.62 83 VAL A CA 1
ATOM 648 C C . VAL A 1 83 ? -17.108 3.006 -7.322 1.00 74.62 83 VAL A C 1
ATOM 650 O O . VAL A 1 83 ? -16.190 2.494 -7.952 1.00 74.62 83 VAL A O 1
ATOM 653 N N . ALA A 1 84 ? -18.387 2.693 -7.547 1.00 80.62 84 ALA A N 1
ATOM 654 C CA . ALA A 1 84 ? -18.769 1.679 -8.528 1.00 80.62 84 ALA A CA 1
ATOM 655 C C . ALA A 1 84 ? -18.413 2.126 -9.952 1.00 80.62 84 ALA A C 1
ATOM 657 O O . ALA A 1 84 ? -17.967 1.325 -10.769 1.00 80.62 84 ALA A O 1
ATOM 658 N N . LEU A 1 85 ? -18.537 3.428 -10.230 1.00 84.44 85 LEU A N 1
ATOM 659 C CA . LEU A 1 85 ? -18.095 3.990 -11.502 1.00 84.44 85 LEU A CA 1
ATOM 660 C C . LEU A 1 85 ? -16.565 3.916 -11.656 1.00 84.44 85 LEU A C 1
ATOM 662 O O . LEU A 1 85 ? -16.090 3.694 -12.765 1.00 84.44 85 LEU A O 1
ATOM 666 N N . TRP A 1 86 ? -15.788 4.052 -10.571 1.00 80.75 86 TRP A N 1
ATOM 667 C CA . TRP A 1 86 ? -14.333 3.851 -10.630 1.00 80.75 86 TRP A CA 1
ATOM 668 C C . TRP A 1 86 ? -13.950 2.422 -11.001 1.00 80.75 86 TRP A C 1
ATOM 670 O O . TRP A 1 86 ? -13.113 2.244 -11.881 1.00 80.75 86 TRP A O 1
ATOM 680 N N . GLU A 1 87 ? -14.579 1.431 -10.373 1.00 82.69 87 GLU A N 1
ATOM 681 C CA . GLU A 1 87 ? -14.339 0.017 -10.684 1.00 82.69 87 GLU A CA 1
ATOM 682 C C . GLU A 1 87 ? -14.731 -0.315 -12.130 1.00 82.69 87 GLU A C 1
ATOM 684 O O . GLU A 1 87 ? -14.018 -1.051 -12.796 1.00 82.69 87 GLU A O 1
ATOM 689 N N . SER A 1 88 ? -15.781 0.306 -12.680 1.00 85.31 88 SER A N 1
ATOM 690 C CA . SER A 1 88 ? -16.172 0.049 -14.077 1.00 85.31 88 SER A CA 1
ATOM 691 C C . SER A 1 88 ? -15.110 0.442 -15.115 1.00 85.31 88 SER A C 1
ATOM 693 O O . SER A 1 88 ? -15.076 -0.131 -16.197 1.00 85.31 88 SER A O 1
ATOM 695 N N . TYR A 1 89 ? -14.195 1.370 -14.802 1.00 85.69 89 TYR A N 1
ATOM 696 C CA . TYR A 1 89 ? -13.078 1.663 -15.708 1.00 85.69 89 TYR A CA 1
ATOM 697 C C . TYR A 1 89 ? -12.075 0.509 -15.789 1.00 85.69 89 TYR A C 1
ATOM 699 O O . TYR A 1 89 ? -11.387 0.383 -16.801 1.00 85.69 89 TYR A O 1
ATOM 707 N N . CYS A 1 90 ? -11.979 -0.339 -14.760 1.00 87.69 90 CYS A N 1
ATOM 708 C CA . CYS A 1 90 ? -11.134 -1.526 -14.824 1.00 87.69 90 CYS A CA 1
ATOM 709 C C . CYS A 1 90 ? -11.602 -2.504 -15.906 1.00 87.69 90 CYS A C 1
ATOM 711 O O . CYS A 1 90 ? -10.748 -3.098 -16.564 1.00 87.69 90 CYS A O 1
ATOM 713 N N . ASP A 1 91 ? -12.909 -2.591 -16.179 1.00 87.81 91 ASP A N 1
ATOM 714 C CA . ASP A 1 91 ? -13.448 -3.434 -17.256 1.00 87.81 91 ASP A CA 1
ATOM 715 C C . ASP A 1 91 ? -12.877 -3.033 -18.628 1.00 87.81 91 ASP A C 1
ATOM 717 O O . ASP A 1 91 ? -12.480 -3.887 -19.427 1.00 87.81 91 ASP A O 1
ATOM 721 N N . ASP A 1 92 ? -12.761 -1.725 -18.884 1.00 87.38 92 ASP A N 1
ATOM 722 C CA . ASP A 1 92 ? -12.180 -1.193 -20.122 1.00 87.38 92 ASP A CA 1
ATOM 723 C C . ASP A 1 92 ? -10.679 -1.507 -20.233 1.00 87.38 92 ASP A C 1
ATOM 725 O O . ASP A 1 92 ? -10.172 -1.773 -21.327 1.00 87.38 92 ASP A O 1
ATOM 729 N N . TYR A 1 93 ? -9.950 -1.492 -19.112 1.00 87.06 93 TYR A N 1
ATOM 730 C CA . TYR A 1 93 ? -8.522 -1.810 -19.098 1.00 87.06 93 TYR A CA 1
ATOM 731 C C . TYR A 1 93 ? -8.261 -3.301 -19.276 1.00 87.06 93 TYR A C 1
ATOM 733 O O . TYR A 1 93 ? -7.388 -3.656 -20.063 1.00 87.06 93 TYR A O 1
ATOM 741 N N . VAL A 1 94 ? -9.026 -4.169 -18.613 1.00 89.75 94 VAL A N 1
ATOM 742 C CA . VAL A 1 94 ? -8.914 -5.633 -18.744 1.00 89.75 94 VAL A CA 1
ATOM 743 C C . VAL A 1 94 ? -9.316 -6.106 -20.150 1.00 89.75 94 VAL A C 1
ATOM 745 O O . VAL A 1 94 ? -8.875 -7.157 -20.610 1.00 89.75 94 VAL A O 1
ATOM 748 N N . ALA A 1 95 ? -10.079 -5.306 -20.905 1.00 88.75 95 ALA A N 1
ATOM 749 C CA . ALA A 1 95 ? -10.329 -5.570 -22.323 1.00 88.75 95 ALA A CA 1
ATOM 750 C C . ALA A 1 95 ? -9.061 -5.471 -23.204 1.00 88.75 95 ALA A C 1
ATOM 752 O O . ALA A 1 95 ? -9.047 -5.977 -24.333 1.00 88.75 95 ALA A O 1
ATOM 753 N N . LEU A 1 96 ? -7.988 -4.833 -22.722 1.00 89.31 96 LEU A N 1
ATOM 754 C CA . LEU A 1 96 ? -6.689 -4.811 -23.394 1.00 89.31 96 LEU A CA 1
ATOM 755 C C . LEU A 1 96 ? -5.956 -6.135 -23.156 1.00 89.31 96 LEU A C 1
ATOM 757 O O . LEU A 1 96 ? -5.816 -6.590 -22.028 1.00 89.31 96 LEU A O 1
ATOM 761 N N . ARG A 1 97 ? -5.401 -6.733 -24.219 1.00 87.25 97 ARG A N 1
ATOM 762 C CA . ARG A 1 97 ? -4.732 -8.052 -24.155 1.00 87.25 97 ARG A CA 1
ATOM 763 C C . ARG A 1 97 ? -3.553 -8.086 -23.176 1.00 87.25 97 ARG A C 1
ATOM 765 O O . ARG A 1 97 ? -3.153 -9.154 -22.725 1.00 87.25 97 ARG A O 1
ATOM 772 N N . GLU A 1 98 ? -2.935 -6.936 -22.950 1.00 86.62 98 GLU A N 1
ATOM 773 C CA . GLU A 1 98 ? -1.764 -6.761 -22.103 1.00 86.62 98 GLU A CA 1
ATOM 774 C C . GLU A 1 98 ? -2.102 -6.635 -20.608 1.00 86.62 98 GLU A C 1
ATOM 776 O O . GLU A 1 98 ? -1.196 -6.745 -19.785 1.00 86.62 98 GLU A O 1
ATOM 781 N N . VAL A 1 99 ? -3.371 -6.416 -20.251 1.00 88.12 99 VAL A N 1
ATOM 782 C CA . VAL A 1 99 ? -3.824 -6.275 -18.863 1.00 88.12 99 VAL A CA 1
ATOM 783 C C . VAL A 1 99 ? -4.508 -7.570 -18.450 1.00 88.12 99 VAL A C 1
ATOM 785 O O . VAL A 1 99 ? -5.497 -7.982 -19.045 1.00 88.12 99 VAL A O 1
ATOM 788 N N . SER A 1 100 ? -3.950 -8.234 -17.441 1.00 89.44 100 SER A N 1
ATOM 789 C CA . SER A 1 100 ? -4.529 -9.475 -16.915 1.00 89.44 100 SER A CA 1
ATOM 790 C C . SER A 1 100 ? -5.612 -9.221 -15.874 1.00 89.44 100 SER A C 1
ATOM 792 O O . SER A 1 100 ? -6.529 -10.027 -15.754 1.00 89.44 100 SER A O 1
ATOM 794 N N . ASP A 1 101 ? -5.492 -8.121 -15.132 1.00 90.69 101 ASP A N 1
ATOM 795 C CA . ASP A 1 101 ? -6.339 -7.808 -13.991 1.00 90.69 101 ASP A CA 1
ATOM 796 C C . ASP A 1 101 ? -6.211 -6.320 -13.615 1.00 90.69 101 ASP A C 1
ATOM 798 O O . ASP A 1 101 ? -5.204 -5.679 -13.944 1.00 90.69 101 ASP A O 1
ATOM 802 N N . CYS A 1 102 ? -7.220 -5.759 -12.950 1.00 90.31 102 CYS A N 1
ATOM 803 C CA . CYS A 1 102 ? -7.271 -4.354 -12.550 1.00 90.31 102 CYS A CA 1
ATOM 804 C C . CYS A 1 102 ? -8.103 -4.171 -11.281 1.00 90.31 102 CYS A C 1
ATOM 806 O O . CYS A 1 102 ? -9.214 -4.677 -11.178 1.00 90.31 102 CYS A O 1
ATOM 808 N N . ALA A 1 103 ? -7.593 -3.363 -10.350 1.00 89.06 103 ALA A N 1
ATOM 809 C CA . ALA A 1 103 ? -8.322 -2.971 -9.153 1.00 89.06 103 ALA A CA 1
ATOM 810 C C . ALA A 1 103 ? -8.082 -1.502 -8.808 1.00 89.06 103 ALA A C 1
ATOM 812 O O . ALA A 1 103 ? -6.989 -0.963 -9.017 1.00 89.06 103 ALA A O 1
ATOM 813 N N . VAL A 1 104 ? -9.089 -0.861 -8.214 1.00 87.25 104 VAL A N 1
ATOM 814 C CA . VAL A 1 104 ? -8.952 0.490 -7.670 1.00 87.25 104 VAL A CA 1
ATOM 815 C C . VAL A 1 104 ? -8.428 0.409 -6.240 1.00 87.25 104 VAL A C 1
ATOM 817 O O . VAL A 1 104 ? -8.893 -0.379 -5.419 1.00 87.25 104 VAL A O 1
ATOM 820 N N . ILE A 1 105 ? -7.441 1.245 -5.919 1.00 85.50 105 ILE A N 1
ATOM 821 C CA . ILE A 1 105 ? -6.820 1.285 -4.592 1.00 85.50 105 ILE A CA 1
ATOM 822 C C . ILE A 1 105 ? -6.834 2.721 -4.087 1.00 85.50 105 ILE A C 1
ATOM 824 O O . ILE A 1 105 ? -6.383 3.639 -4.774 1.00 85.50 105 ILE A O 1
ATOM 828 N N . ALA A 1 106 ? -7.302 2.919 -2.857 1.00 83.94 106 ALA A N 1
ATOM 829 C CA . ALA A 1 106 ? -7.105 4.172 -2.141 1.00 83.94 106 ALA A CA 1
ATOM 830 C C . ALA A 1 106 ? -5.892 4.030 -1.216 1.00 83.94 106 ALA A C 1
ATOM 832 O O . ALA A 1 106 ? -5.861 3.159 -0.349 1.00 83.94 106 ALA A O 1
ATOM 833 N N . GLY A 1 107 ? -4.879 4.878 -1.395 1.00 79.94 107 GLY A N 1
ATOM 834 C CA . GLY A 1 107 ? -3.668 4.797 -0.570 1.00 79.94 107 GLY A CA 1
ATOM 835 C C . GLY A 1 107 ? -2.710 5.977 -0.682 1.00 79.94 107 GLY A C 1
ATOM 836 O O . GLY A 1 107 ? -1.962 6.228 0.253 1.00 79.94 107 GLY A O 1
ATOM 837 N N . LYS A 1 108 ? -2.727 6.732 -1.783 1.00 79.25 108 LYS A N 1
ATOM 838 C CA . LYS A 1 108 ? -1.982 7.988 -1.913 1.00 79.25 108 LYS A CA 1
ATOM 839 C C . LYS A 1 108 ? -2.766 8.963 -2.778 1.00 79.25 108 LYS A C 1
ATOM 841 O O . LYS A 1 108 ? -3.480 8.543 -3.689 1.00 79.25 108 LYS A O 1
ATOM 846 N N . GLN A 1 109 ? -2.644 10.251 -2.484 1.00 73.12 109 GLN A N 1
ATOM 847 C CA . GLN A 1 109 ? -3.139 11.301 -3.369 1.00 73.12 109 GLN A CA 1
ATOM 848 C C . GLN A 1 109 ? -2.424 11.258 -4.731 1.00 73.12 109 GLN A C 1
ATOM 850 O O . GLN A 1 109 ? -1.263 10.856 -4.835 1.00 73.12 109 GLN A O 1
ATOM 855 N N . GLY A 1 110 ? -3.122 11.671 -5.789 1.00 67.31 110 GLY A N 1
ATOM 856 C CA . GLY A 1 110 ? -2.572 11.662 -7.141 1.00 67.31 110 GLY A CA 1
ATOM 857 C C . GLY A 1 110 ? -1.496 12.732 -7.335 1.00 67.31 110 GLY A C 1
ATOM 858 O O . GLY A 1 110 ? -1.746 13.913 -7.117 1.00 67.31 110 GLY A O 1
ATOM 859 N N . GLY A 1 111 ? -0.303 12.321 -7.773 1.00 64.88 111 GLY A N 1
ATOM 860 C CA . GLY A 1 111 ? 0.812 13.206 -8.135 1.00 64.88 111 GLY A CA 1
ATOM 861 C C . GLY A 1 111 ? 1.009 13.259 -9.646 1.00 64.88 111 GLY A C 1
ATOM 862 O O . GLY A 1 111 ? 2.042 12.835 -10.160 1.00 64.88 111 GLY A O 1
ATOM 863 N N . HIS A 1 112 ? -0.013 13.679 -10.390 1.00 60.66 112 HIS A N 1
ATOM 864 C CA . HIS A 1 112 ? 0.028 13.613 -11.850 1.00 60.66 112 HIS A CA 1
ATOM 865 C C . HIS A 1 112 ? 1.055 14.584 -12.446 1.00 60.66 112 HIS A C 1
ATOM 867 O O . HIS A 1 112 ? 0.996 15.786 -12.205 1.00 60.66 112 HIS A O 1
ATOM 873 N N . GLY A 1 113 ? 1.927 14.078 -13.323 1.00 52.72 113 GLY A N 1
ATOM 874 C CA . GLY A 1 113 ? 2.886 14.901 -14.072 1.00 52.72 113 GLY A CA 1
ATOM 875 C C . GLY A 1 113 ? 4.064 15.409 -13.241 1.00 52.72 113 GLY A C 1
ATOM 876 O O . GLY A 1 113 ? 4.903 16.143 -13.764 1.00 52.72 113 GLY A O 1
ATOM 877 N N . ALA A 1 114 ? 4.162 14.986 -11.982 1.00 54.50 114 ALA A N 1
ATOM 878 C CA . ALA A 1 114 ? 5.247 15.371 -11.110 1.00 54.50 114 ALA A CA 1
ATOM 879 C C . ALA A 1 114 ? 6.567 14.757 -11.607 1.00 54.50 114 ALA A C 1
ATOM 881 O O . ALA A 1 114 ? 6.767 13.541 -11.586 1.00 54.50 114 ALA A O 1
ATOM 882 N N . GLY A 1 115 ? 7.478 15.603 -12.092 1.00 52.75 115 GLY A N 1
ATOM 883 C CA . GLY A 1 115 ? 8.863 15.200 -12.309 1.00 52.75 115 GLY A CA 1
ATOM 884 C C . GLY A 1 115 ? 9.510 14.800 -10.981 1.00 52.75 115 GLY A C 1
ATOM 885 O O . GLY A 1 115 ? 9.060 15.209 -9.916 1.00 52.75 115 GLY A O 1
ATOM 886 N N . TRP A 1 116 ? 10.608 14.047 -11.035 1.00 52.31 116 TRP A N 1
ATOM 887 C CA . TRP A 1 116 ? 11.241 13.398 -9.873 1.00 52.31 116 TRP A CA 1
ATOM 888 C C . TRP A 1 116 ? 11.751 14.338 -8.754 1.00 52.31 116 TRP A C 1
ATOM 890 O O . TRP A 1 116 ? 12.314 13.854 -7.783 1.00 52.31 116 TRP A O 1
ATOM 900 N N . PHE A 1 117 ? 11.540 15.658 -8.855 1.00 59.31 117 PHE A N 1
ATOM 901 C CA . PHE A 1 117 ? 11.895 16.672 -7.851 1.00 59.31 117 PHE A CA 1
ATOM 902 C C . PHE A 1 117 ? 10.989 17.926 -7.910 1.00 59.31 117 PHE A C 1
ATOM 904 O O . PHE A 1 117 ? 11.455 19.030 -7.627 1.00 59.31 117 PHE A O 1
ATOM 911 N N . THR A 1 118 ? 9.728 17.816 -8.348 1.00 64.88 118 THR A N 1
ATOM 912 C CA . THR A 1 118 ? 8.814 18.976 -8.398 1.00 64.88 118 THR A CA 1
ATOM 913 C C . THR A 1 118 ? 8.024 19.142 -7.100 1.00 64.88 118 THR A C 1
ATOM 915 O O . THR A 1 118 ? 7.850 18.202 -6.331 1.00 64.88 118 THR A O 1
ATOM 918 N N . GLU A 1 119 ? 7.513 20.347 -6.850 1.00 67.94 119 GLU A N 1
ATOM 919 C CA . GLU A 1 119 ? 6.617 20.628 -5.717 1.00 67.94 119 GLU A CA 1
ATOM 920 C C . GLU A 1 119 ? 5.389 19.691 -5.720 1.00 67.94 119 GLU A C 1
ATOM 922 O O . GLU A 1 119 ? 4.991 19.150 -4.691 1.00 67.94 119 GLU A O 1
ATOM 927 N N . GLU A 1 120 ? 4.871 19.392 -6.912 1.00 69.19 120 GLU A N 1
ATOM 928 C CA . GLU A 1 120 ? 3.780 18.440 -7.159 1.00 69.19 120 GLU A CA 1
ATOM 929 C C . GLU A 1 120 ? 4.133 16.985 -6.799 1.00 69.19 120 GLU A C 1
ATOM 931 O O . GLU A 1 120 ? 3.229 16.177 -6.610 1.00 69.19 120 GLU A O 1
ATOM 936 N N . TYR A 1 121 ? 5.420 16.636 -6.689 1.00 70.62 121 TYR A N 1
ATOM 937 C CA . TYR A 1 121 ? 5.865 15.324 -6.202 1.00 70.62 121 TYR A CA 1
ATOM 938 C C . TYR A 1 121 ? 5.821 15.243 -4.670 1.00 70.62 121 TYR A C 1
ATOM 940 O O . TYR A 1 121 ? 5.558 14.180 -4.108 1.00 70.62 121 TYR A O 1
ATOM 948 N N . LEU A 1 122 ? 6.088 16.368 -3.999 1.00 72.75 122 LEU A N 1
ATOM 949 C CA . LEU A 1 122 ? 6.209 16.458 -2.542 1.00 72.75 122 LEU A CA 1
ATOM 950 C C . LEU A 1 122 ? 4.868 16.717 -1.842 1.00 72.75 122 LEU A C 1
ATOM 952 O O . LEU A 1 122 ? 4.723 16.371 -0.672 1.00 72.75 122 LEU A O 1
ATOM 956 N N . LYS A 1 123 ? 3.899 17.313 -2.550 1.00 75.88 123 LYS A N 1
ATOM 957 C CA . LYS A 1 123 ? 2.558 17.616 -2.024 1.00 75.88 123 LYS A CA 1
ATOM 958 C C . LYS A 1 123 ? 1.710 16.364 -1.709 1.00 75.88 123 LYS A C 1
ATOM 960 O O . LYS A 1 123 ? 1.067 16.353 -0.667 1.00 75.88 123 LYS A O 1
ATOM 965 N N . PRO A 1 124 ? 1.650 15.316 -2.553 1.00 78.81 124 PRO A N 1
ATOM 966 C CA . PRO A 1 124 ? 0.727 14.207 -2.327 1.00 78.81 124 PRO A CA 1
ATOM 967 C C . PRO A 1 124 ? 1.088 13.379 -1.089 1.00 78.81 124 PRO A C 1
ATOM 969 O O . PRO A 1 124 ? 2.155 12.760 -1.028 1.00 78.81 124 PRO A O 1
ATOM 972 N N . GLN A 1 125 ? 0.159 13.309 -0.139 1.00 79.50 125 GLN A N 1
ATOM 973 C CA . GLN A 1 125 ? 0.294 12.525 1.086 1.00 79.50 125 GLN A CA 1
ATOM 974 C C . GLN A 1 125 ? -0.274 11.107 0.913 1.00 79.50 125 GLN A C 1
ATOM 976 O O . GLN A 1 125 ? -1.246 10.907 0.165 1.00 79.50 125 GLN A O 1
ATOM 981 N N . PRO A 1 126 ? 0.335 10.089 1.550 1.00 81.50 126 PRO A N 1
ATOM 982 C CA . PRO A 1 126 ? -0.268 8.770 1.651 1.00 81.50 126 PRO A CA 1
ATOM 983 C C . PRO A 1 126 ? -1.494 8.803 2.573 1.00 81.50 126 PRO A C 1
ATOM 985 O O . PRO A 1 126 ? -1.722 9.751 3.317 1.00 81.50 126 PRO A O 1
ATOM 988 N N . LEU A 1 127 ? -2.285 7.737 2.542 1.00 86.06 127 LEU A N 1
ATOM 989 C CA . LEU A 1 127 ? -3.262 7.454 3.580 1.00 86.06 127 LEU A CA 1
ATOM 990 C C . LEU A 1 127 ? -2.490 7.018 4.825 1.00 86.06 127 LEU A C 1
ATOM 992 O O . LEU A 1 127 ? -1.842 5.978 4.813 1.00 86.06 127 LEU A O 1
ATOM 996 N N . GLU A 1 128 ? -2.510 7.816 5.879 1.00 86.81 128 GLU A N 1
ATOM 997 C CA . GLU A 1 128 ? -1.598 7.655 7.008 1.00 86.81 128 GLU A CA 1
ATOM 998 C C . GLU A 1 128 ? -2.242 6.882 8.150 1.00 86.81 128 GLU A C 1
ATOM 1000 O O . GLU A 1 128 ? -3.308 7.257 8.634 1.00 86.81 128 GLU A O 1
ATOM 1005 N N . LEU A 1 129 ? -1.566 5.862 8.666 1.00 88.81 129 LEU A N 1
ATOM 1006 C CA . LEU A 1 129 ? -1.940 5.240 9.927 1.00 88.81 129 LEU A CA 1
ATOM 1007 C C . LEU A 1 129 ? -1.683 6.211 11.088 1.00 88.81 129 LEU A C 1
ATOM 1009 O O . LEU A 1 129 ? -0.565 6.678 11.278 1.00 88.81 129 LEU A O 1
ATOM 1013 N N . GLN A 1 130 ? -2.710 6.486 11.889 1.00 90.00 130 GLN A N 1
ATOM 1014 C CA . GLN A 1 130 ? -2.627 7.400 13.034 1.00 90.00 130 GLN A CA 1
ATOM 1015 C C . GLN A 1 130 ? -2.631 6.657 14.368 1.00 90.00 130 GLN A C 1
ATOM 1017 O O . GLN A 1 130 ? -1.928 7.051 15.294 1.00 90.00 130 GLN A O 1
ATOM 1022 N N . ALA A 1 131 ? -3.440 5.603 14.479 1.00 89.62 131 ALA A N 1
ATOM 1023 C CA . ALA A 1 131 ? -3.541 4.815 15.697 1.00 89.62 131 ALA A CA 1
ATOM 1024 C C . ALA A 1 131 ? -4.087 3.415 15.417 1.00 89.62 131 ALA A C 1
ATOM 1026 O O . ALA A 1 131 ? -4.851 3.198 14.476 1.00 89.62 131 ALA A O 1
ATOM 1027 N N . TRP A 1 132 ? -3.745 2.492 16.304 1.00 89.44 132 TRP A N 1
ATOM 1028 C CA . TRP A 1 132 ? -4.303 1.152 16.388 1.00 89.44 132 TRP A CA 1
ATOM 1029 C C . TRP A 1 132 ? -4.515 0.789 17.851 1.00 89.44 132 TRP A C 1
ATOM 1031 O O . TRP A 1 132 ? -3.682 1.067 18.713 1.00 89.44 132 TRP A O 1
ATOM 1041 N N . GLU A 1 133 ? -5.647 0.165 18.117 1.00 88.06 133 GLU A N 1
ATOM 1042 C CA . GLU A 1 133 ? -6.027 -0.351 19.418 1.00 88.06 133 GLU A CA 1
ATOM 1043 C C . GLU A 1 133 ? -6.466 -1.790 19.210 1.00 88.06 133 GLU A C 1
ATOM 1045 O O . GLU A 1 133 ? -7.242 -2.078 18.299 1.00 88.06 133 GLU A O 1
ATOM 1050 N N . GLY A 1 134 ? -5.984 -2.710 20.035 1.00 81.19 134 GLY A N 1
ATOM 1051 C CA . GLY A 1 134 ? -6.416 -4.096 19.949 1.00 81.19 134 GLY A CA 1
ATOM 1052 C C . GLY A 1 134 ? -6.596 -4.741 21.302 1.00 81.19 134 GLY A C 1
ATOM 1053 O O . GLY A 1 134 ? -6.166 -4.224 22.336 1.00 81.19 134 GLY A O 1
ATOM 1054 N N . ASP A 1 135 ? -7.259 -5.889 21.278 1.00 79.06 135 ASP A N 1
ATOM 1055 C CA . ASP A 1 135 ? -7.698 -6.556 22.490 1.00 79.06 135 ASP A CA 1
ATOM 1056 C C . ASP A 1 135 ? -6.552 -7.399 23.068 1.00 79.06 135 ASP A C 1
ATOM 1058 O O . ASP A 1 135 ? -6.209 -8.472 22.574 1.00 79.06 135 ASP A O 1
ATOM 1062 N N . GLY A 1 136 ? -5.931 -6.894 24.135 1.00 74.12 136 GLY A N 1
ATOM 1063 C CA . GLY A 1 136 ? -5.021 -7.642 25.010 1.00 74.12 136 GLY A CA 1
ATOM 1064 C C . GLY A 1 136 ? -3.561 -7.783 24.562 1.00 74.12 136 GLY A C 1
ATOM 1065 O O . GLY A 1 136 ? -2.721 -8.048 25.417 1.00 74.12 136 GLY A O 1
ATOM 1066 N N . LYS A 1 137 ? -3.239 -7.615 23.274 1.00 80.38 137 LYS A N 1
ATOM 1067 C CA . LYS A 1 137 ? -1.852 -7.647 22.757 1.00 80.38 137 LYS A CA 1
ATOM 1068 C C . LYS A 1 137 ? -1.133 -6.301 22.937 1.00 80.38 137 LYS A C 1
ATOM 1070 O O . LYS A 1 137 ? -1.782 -5.284 23.183 1.00 80.38 137 LYS A O 1
ATOM 1075 N N . ASP A 1 138 ? 0.189 -6.278 22.753 1.00 81.44 138 ASP A N 1
ATOM 1076 C CA . ASP A 1 138 ? 1.056 -5.111 23.005 1.00 81.44 138 ASP A CA 1
ATOM 1077 C C . ASP A 1 138 ? 1.023 -4.070 21.864 1.00 81.44 138 ASP A C 1
ATOM 1079 O O . ASP A 1 138 ? 2.049 -3.559 21.414 1.00 81.44 138 ASP A O 1
ATOM 1083 N N . TRP A 1 139 ? -0.175 -3.696 21.407 1.00 83.25 139 TRP A N 1
ATOM 1084 C CA . TRP A 1 139 ? -0.380 -2.693 20.351 1.00 83.25 139 TRP A CA 1
ATOM 1085 C C . TRP A 1 139 ? 0.211 -1.317 20.692 1.00 83.25 139 TRP A C 1
ATOM 1087 O O . TRP A 1 139 ? 0.571 -0.560 19.795 1.00 83.25 139 TRP A O 1
ATOM 1097 N N . SER A 1 140 ? 0.387 -1.007 21.981 1.00 79.56 140 SER A N 1
ATOM 1098 C CA . SER A 1 140 ? 1.046 0.222 22.440 1.00 79.56 140 SER A CA 1
ATOM 1099 C C . SER A 1 140 ? 2.538 0.294 22.104 1.00 79.56 140 SER A C 1
ATOM 1101 O O . SER A 1 140 ? 3.111 1.378 22.151 1.00 79.56 140 SER A O 1
ATOM 1103 N N . ASN A 1 141 ? 3.179 -0.843 21.819 1.00 79.88 141 ASN A N 1
ATOM 1104 C CA . ASN A 1 141 ? 4.596 -0.907 21.461 1.00 79.88 141 ASN A CA 1
ATOM 1105 C C . ASN A 1 141 ? 4.829 -0.809 19.943 1.00 79.88 141 ASN A C 1
ATOM 1107 O O . ASN A 1 141 ? 5.964 -0.665 19.497 1.00 79.88 141 ASN A O 1
ATOM 1111 N N . VAL A 1 142 ? 3.761 -0.882 19.145 1.00 85.12 142 VAL A N 1
ATOM 1112 C CA . VAL A 1 142 ? 3.848 -0.874 17.686 1.00 85.12 142 VAL A CA 1
ATOM 1113 C C . VAL A 1 142 ? 3.899 0.563 17.185 1.00 85.12 142 VAL A C 1
ATOM 1115 O O . VAL A 1 142 ? 3.012 1.381 17.448 1.00 85.12 142 VAL A O 1
ATOM 1118 N N . THR A 1 143 ? 4.945 0.873 16.428 1.00 84.12 143 THR A N 1
ATOM 1119 C CA . THR A 1 143 ? 5.185 2.228 15.924 1.00 84.12 143 THR A CA 1
ATOM 1120 C C . THR A 1 143 ? 4.266 2.553 14.753 1.00 84.12 143 THR A C 1
ATOM 1122 O O . THR A 1 143 ? 4.306 1.885 13.726 1.00 84.12 143 THR A O 1
ATOM 1125 N N . VAL A 1 144 ? 3.452 3.607 14.859 1.00 82.94 144 VAL A N 1
ATOM 1126 C CA . VAL A 1 144 ? 2.629 4.088 13.726 1.00 82.94 144 VAL A CA 1
ATOM 1127 C C . VAL A 1 144 ? 3.458 4.800 12.651 1.00 82.94 144 VAL A C 1
ATOM 1129 O O . VAL A 1 144 ? 2.974 5.044 11.549 1.00 82.94 144 VAL A O 1
ATOM 1132 N N . THR A 1 145 ? 4.712 5.126 12.961 1.00 79.38 145 THR A N 1
ATOM 1133 C CA . THR A 1 145 ? 5.664 5.772 12.059 1.00 79.38 145 THR A CA 1
ATOM 1134 C C . THR A 1 145 ? 6.550 4.751 11.350 1.00 79.38 145 THR A C 1
ATOM 1136 O O . THR A 1 145 ? 6.815 3.668 11.876 1.00 79.38 145 THR A O 1
ATOM 1139 N N . LEU A 1 146 ? 7.006 5.094 10.143 1.00 73.44 146 LEU A N 1
ATOM 1140 C CA . LEU A 1 146 ? 7.941 4.285 9.362 1.00 73.44 146 LEU A CA 1
ATOM 1141 C C . LEU A 1 146 ? 9.263 5.054 9.190 1.00 73.44 146 LEU A C 1
ATOM 1143 O O . LEU A 1 146 ? 9.359 5.896 8.302 1.00 73.44 146 LEU A O 1
ATOM 1147 N N . PRO A 1 147 ? 10.294 4.786 10.011 1.00 58.31 147 PRO A N 1
ATOM 1148 C CA . PRO A 1 147 ? 11.526 5.582 10.009 1.00 58.31 147 PRO A CA 1
ATOM 1149 C C . PRO A 1 147 ? 12.351 5.452 8.717 1.00 58.31 147 PRO A C 1
ATOM 1151 O O . PRO A 1 147 ? 13.152 6.331 8.416 1.00 58.31 147 PRO A O 1
ATOM 1154 N N . PHE A 1 148 ? 12.141 4.398 7.920 1.00 52.72 148 PHE A N 1
ATOM 1155 C CA . PHE A 1 148 ? 12.828 4.208 6.635 1.00 52.72 148 PHE A CA 1
ATOM 1156 C C . PHE A 1 148 ? 12.357 5.167 5.527 1.00 52.72 148 PHE A C 1
ATOM 1158 O O . PHE A 1 148 ? 13.017 5.251 4.488 1.00 52.72 148 PHE A O 1
ATOM 1165 N N . SER A 1 149 ? 11.273 5.931 5.736 1.00 51.50 149 SER A N 1
ATOM 1166 C CA . SER A 1 149 ? 10.810 6.915 4.746 1.00 51.50 149 SER A CA 1
ATOM 1167 C C . SER A 1 149 ? 11.806 8.064 4.528 1.00 51.50 149 SER A C 1
ATOM 1169 O O . SER A 1 149 ? 11.739 8.743 3.505 1.00 51.50 149 SER A O 1
ATOM 1171 N N . GLU A 1 150 ? 12.765 8.254 5.442 1.00 48.56 150 GLU A N 1
ATOM 1172 C CA . GLU A 1 150 ? 13.801 9.289 5.344 1.00 48.56 150 GLU A CA 1
ATOM 1173 C C . GLU A 1 150 ? 15.008 8.880 4.479 1.00 48.56 150 GLU A C 1
ATOM 1175 O O . GLU A 1 150 ? 15.725 9.747 3.979 1.00 48.56 150 GLU A O 1
ATOM 1180 N N . GLU A 1 151 ? 15.249 7.578 4.272 1.00 48.56 151 GLU A N 1
ATOM 1181 C CA . GLU A 1 151 ? 16.441 7.087 3.556 1.00 48.56 151 GLU A CA 1
ATOM 1182 C C . GLU A 1 151 ? 16.224 6.934 2.038 1.00 48.56 151 GLU A C 1
ATOM 1184 O O . GLU A 1 151 ? 17.191 6.917 1.274 1.00 48.56 151 GLU A O 1
ATOM 1189 N N . SER A 1 152 ? 14.966 6.870 1.582 1.00 49.72 152 SER A N 1
ATOM 1190 C CA . SER A 1 152 ? 14.600 6.558 0.185 1.00 49.72 152 SER A CA 1
ATOM 1191 C C . SER A 1 152 ? 14.151 7.767 -0.652 1.00 49.72 152 SER A C 1
ATOM 1193 O O . SER A 1 152 ? 13.624 7.611 -1.754 1.00 49.72 152 SER A O 1
ATOM 1195 N N . GLY A 1 153 ? 14.380 8.986 -0.165 1.00 52.38 153 GLY A N 1
ATOM 1196 C CA . GLY A 1 153 ? 14.001 10.228 -0.839 1.00 52.38 153 GLY A CA 1
ATOM 1197 C C . GLY A 1 153 ? 13.548 11.295 0.157 1.00 52.38 153 GLY A C 1
ATOM 1198 O O . GLY A 1 153 ? 13.560 11.052 1.360 1.00 52.38 153 GLY A O 1
ATOM 1199 N N . PRO A 1 154 ? 13.163 12.498 -0.303 1.00 51.62 154 PRO A N 1
ATOM 1200 C CA . PRO A 1 154 ? 12.543 13.477 0.581 1.00 51.62 154 PRO A CA 1
ATOM 1201 C C . PRO A 1 154 ? 11.246 12.878 1.158 1.00 51.62 154 PRO A C 1
ATOM 1203 O O . PRO A 1 154 ? 10.361 12.515 0.376 1.00 51.62 154 PRO A O 1
ATOM 1206 N N . PRO A 1 155 ? 11.113 12.755 2.491 1.00 58.66 155 PRO A N 1
ATOM 1207 C CA . PRO A 1 155 ? 9.962 12.098 3.092 1.00 58.66 155 PRO A CA 1
ATOM 1208 C C . PRO A 1 155 ? 8.700 12.915 2.811 1.00 58.66 155 PRO A C 1
ATOM 1210 O O . PRO A 1 155 ? 8.628 14.103 3.147 1.00 58.66 155 PRO A O 1
ATOM 1213 N N . THR A 1 156 ? 7.693 12.283 2.205 1.00 64.62 156 THR A N 1
ATOM 1214 C CA . THR A 1 156 ? 6.369 12.902 2.050 1.00 64.62 156 THR A CA 1
ATOM 1215 C C . THR A 1 156 ? 5.606 12.858 3.366 1.00 64.62 156 THR A C 1
ATOM 1217 O O . THR A 1 156 ? 4.979 13.852 3.702 1.00 64.62 156 THR A O 1
ATOM 1220 N N . SER A 1 157 ? 5.751 11.774 4.143 1.00 72.81 157 SER A N 1
ATOM 1221 C CA . SER A 1 157 ? 5.176 11.596 5.483 1.00 72.81 157 SER A CA 1
ATOM 1222 C C . SER A 1 157 ? 6.078 10.744 6.388 1.00 72.81 157 SER A C 1
ATOM 1224 O O . SER A 1 157 ? 6.932 9.990 5.916 1.00 72.81 157 SER A O 1
ATOM 1226 N N . GLN A 1 158 ? 5.865 10.862 7.699 1.00 76.06 158 GLN A N 1
ATOM 1227 C CA . GLN A 1 158 ? 6.502 10.047 8.741 1.00 76.06 158 GLN A CA 1
ATOM 1228 C C . GLN A 1 158 ? 5.665 8.813 9.117 1.00 76.06 158 GLN A C 1
ATOM 1230 O O . GLN A 1 158 ? 6.162 7.896 9.773 1.00 76.06 158 GLN A O 1
ATOM 1235 N N . TYR A 1 159 ? 4.375 8.812 8.771 1.00 82.00 159 TYR A N 1
ATOM 1236 C CA . TYR A 1 159 ? 3.422 7.779 9.171 1.00 82.00 159 TYR A CA 1
ATOM 1237 C C . TYR A 1 159 ? 3.439 6.595 8.204 1.00 82.00 159 TYR A C 1
ATOM 1239 O O . TYR A 1 159 ? 3.705 6.749 7.011 1.00 82.00 159 TYR A O 1
ATOM 1247 N N . ARG A 1 160 ? 3.117 5.401 8.713 1.00 83.19 160 ARG A N 1
ATOM 1248 C CA . ARG A 1 160 ? 2.959 4.202 7.884 1.00 83.19 160 ARG A CA 1
ATOM 1249 C C . ARG A 1 160 ? 1.790 4.390 6.912 1.00 83.19 160 ARG A C 1
ATOM 1251 O O . ARG A 1 160 ? 0.705 4.774 7.357 1.00 83.19 160 ARG A O 1
ATOM 1258 N N . PRO A 1 161 ? 1.964 4.099 5.615 1.00 82.75 161 PRO A N 1
ATOM 1259 C CA . PRO A 1 161 ? 0.863 4.157 4.674 1.00 82.75 161 PRO A CA 1
ATOM 1260 C C . PRO A 1 161 ? -0.099 2.982 4.875 1.00 82.75 161 PRO A C 1
ATOM 1262 O O . PRO A 1 161 ? 0.303 1.849 5.140 1.00 82.75 161 PRO A O 1
ATOM 1265 N N . VAL A 1 162 ? -1.380 3.257 4.682 1.00 86.50 162 VAL A N 1
ATOM 1266 C CA . VAL A 1 162 ? -2.475 2.290 4.656 1.00 86.50 162 VAL A CA 1
ATOM 1267 C C . VAL A 1 162 ? -3.002 2.211 3.227 1.00 86.50 162 VAL A C 1
ATOM 1269 O O . VAL A 1 162 ? -3.020 3.199 2.496 1.00 86.50 162 VAL A O 1
ATOM 1272 N N . ARG A 1 163 ? -3.436 1.026 2.800 1.00 87.44 163 ARG A N 1
ATOM 1273 C CA . ARG A 1 163 ? -4.107 0.844 1.511 1.00 87.44 163 ARG A CA 1
ATOM 1274 C C . ARG A 1 163 ? -5.476 0.235 1.745 1.00 87.44 163 ARG A C 1
ATOM 1276 O O . ARG A 1 163 ? -5.606 -0.720 2.502 1.00 87.44 163 ARG A O 1
ATOM 1283 N N . LEU A 1 164 ? -6.476 0.792 1.078 1.00 88.31 164 LEU A N 1
ATOM 1284 C CA . LEU A 1 164 ? -7.814 0.232 0.988 1.00 88.31 164 LEU A CA 1
ATOM 1285 C C . LEU A 1 164 ? -7.966 -0.324 -0.422 1.00 88.31 164 LEU A C 1
ATOM 1287 O O . LEU A 1 164 ? -7.839 0.419 -1.399 1.00 88.31 164 LEU A O 1
ATOM 1291 N N . LEU A 1 165 ? -8.175 -1.630 -0.507 1.00 88.88 165 LEU A N 1
ATOM 1292 C CA . LEU A 1 165 ? -8.284 -2.345 -1.768 1.00 88.88 165 LEU A CA 1
ATOM 1293 C C . LEU A 1 165 ? -9.752 -2.419 -2.196 1.00 88.88 165 LEU A C 1
ATOM 1295 O O . LEU A 1 165 ? -10.630 -2.678 -1.371 1.00 88.88 165 LEU A O 1
ATOM 1299 N N . GLY A 1 166 ? -10.008 -2.167 -3.478 1.00 87.75 166 GLY A N 1
ATOM 1300 C CA . GLY A 1 166 ? -11.310 -2.379 -4.095 1.00 87.75 166 GLY A CA 1
ATOM 1301 C C . GLY A 1 166 ? -11.663 -3.868 -4.220 1.00 87.75 166 GLY A C 1
ATOM 1302 O O . GLY A 1 166 ? -10.789 -4.723 -4.054 1.00 87.75 166 GLY A O 1
ATOM 1303 N N . PRO A 1 167 ? -12.932 -4.206 -4.513 1.00 88.06 167 PRO A N 1
ATOM 1304 C CA . PRO A 1 167 ? -13.400 -5.592 -4.608 1.00 88.06 167 PRO A CA 1
ATOM 1305 C C . PRO A 1 167 ? -12.605 -6.446 -5.604 1.00 88.06 167 PRO A C 1
ATOM 1307 O O . PRO A 1 167 ? -12.294 -7.591 -5.292 1.00 88.06 167 PRO A O 1
ATOM 1310 N N . SER A 1 168 ? -12.212 -5.854 -6.733 1.00 88.06 168 SER A N 1
ATOM 1311 C CA . SER A 1 168 ? -11.463 -6.494 -7.826 1.00 88.06 168 SER A CA 1
ATOM 1312 C C . SER A 1 168 ? -10.015 -6.866 -7.448 1.00 88.06 168 SER A C 1
ATOM 1314 O O . SER A 1 168 ? -9.277 -7.453 -8.223 1.00 88.06 168 SER A O 1
ATOM 1316 N N . ALA A 1 169 ? -9.548 -6.493 -6.249 1.00 89.75 169 ALA A N 1
ATOM 1317 C CA . ALA A 1 169 ? -8.251 -6.940 -5.730 1.00 89.75 169 ALA A CA 1
ATOM 1318 C C . ALA A 1 169 ? -8.325 -8.312 -5.029 1.00 89.75 169 ALA A C 1
ATOM 1320 O O . ALA A 1 169 ? -7.297 -8.848 -4.605 1.00 89.75 169 ALA A O 1
ATOM 1321 N N . TYR A 1 170 ? -9.537 -8.839 -4.836 1.00 91.94 170 TYR A N 1
ATOM 1322 C CA . TYR A 1 170 ? -9.812 -10.077 -4.106 1.00 91.94 170 TYR A CA 1
ATOM 1323 C C . TYR A 1 170 ? -10.244 -11.230 -5.019 1.00 91.94 170 TYR A C 1
ATOM 1325 O O . TYR A 1 170 ? -10.567 -12.307 -4.527 1.00 91.94 170 TYR A O 1
ATOM 1333 N N . ASP A 1 171 ? -10.201 -11.037 -6.334 1.00 90.00 171 ASP A N 1
ATOM 1334 C CA . ASP A 1 171 ? -10.342 -12.079 -7.341 1.00 90.00 171 ASP A CA 1
ATOM 1335 C C . ASP A 1 171 ? -9.184 -12.045 -8.358 1.00 90.00 171 ASP A C 1
ATOM 1337 O O . ASP A 1 171 ? -8.230 -11.271 -8.239 1.00 90.00 171 ASP A O 1
ATOM 1341 N N . GLY A 1 172 ? -9.211 -12.990 -9.300 1.00 90.88 172 GLY A N 1
ATOM 1342 C CA . GLY A 1 172 ? -8.280 -13.022 -10.423 1.00 90.88 172 GLY A CA 1
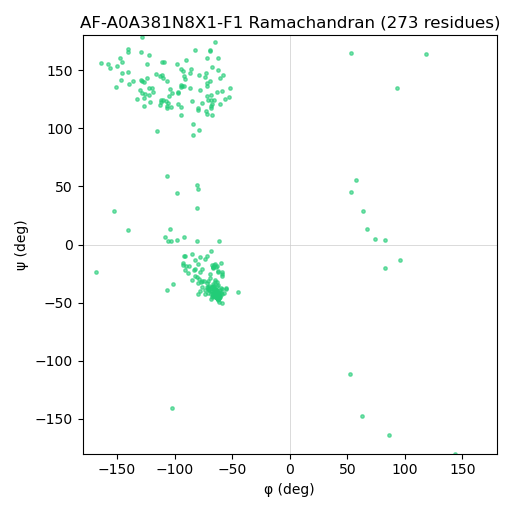ATOM 1343 C C . GLY A 1 172 ? -6.804 -13.192 -10.050 1.00 90.88 172 GLY A C 1
ATOM 1344 O O . GLY A 1 172 ? -6.428 -13.874 -9.095 1.00 90.88 172 GLY A O 1
ATOM 1345 N N . VAL A 1 173 ? -5.951 -12.585 -10.873 1.00 91.12 173 VAL A N 1
ATOM 1346 C CA . VAL A 1 173 ? -4.490 -12.674 -10.765 1.00 91.12 173 VAL A CA 1
ATOM 1347 C C . VAL A 1 173 ? -3.990 -11.825 -9.597 1.00 91.12 173 VAL A C 1
ATOM 1349 O O . VAL A 1 173 ? -2.994 -12.179 -8.964 1.00 91.12 173 VAL A O 1
ATOM 1352 N N . LEU A 1 174 ? -4.662 -10.715 -9.278 1.00 89.81 174 LEU A N 1
ATOM 1353 C CA . LEU A 1 174 ? -4.303 -9.870 -8.141 1.00 89.81 174 LEU A CA 1
ATOM 1354 C C . LEU A 1 174 ? -4.492 -10.612 -6.819 1.00 89.81 174 LEU A C 1
ATOM 1356 O O . LEU A 1 174 ? -3.585 -10.574 -5.984 1.00 89.81 174 LEU A O 1
ATOM 1360 N N . ALA A 1 175 ? -5.595 -11.345 -6.651 1.00 92.12 175 ALA A N 1
ATOM 1361 C CA . ALA A 1 175 ? -5.801 -12.185 -5.475 1.00 92.12 175 ALA A CA 1
ATOM 1362 C C . ALA A 1 175 ? -4.725 -13.267 -5.342 1.00 92.12 175 ALA A C 1
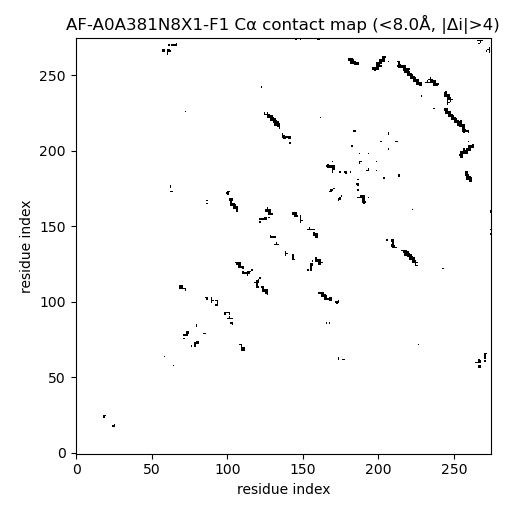ATOM 1364 O O . ALA A 1 175 ? -4.154 -13.434 -4.265 1.00 92.12 175 ALA A O 1
ATOM 1365 N N . GLU A 1 176 ? -4.385 -13.957 -6.437 1.00 91.94 176 GLU A N 1
ATOM 1366 C CA . GLU A 1 176 ? -3.309 -14.956 -6.447 1.00 91.94 176 GLU A CA 1
ATOM 1367 C C . GLU A 1 176 ? -1.961 -14.342 -6.037 1.00 91.94 176 GLU A C 1
ATOM 1369 O O . GLU A 1 176 ? -1.225 -14.921 -5.231 1.00 91.94 176 GLU A O 1
ATOM 1374 N N . ARG A 1 177 ? -1.643 -13.140 -6.540 1.00 88.56 177 ARG A N 1
ATOM 1375 C CA . ARG A 1 177 ? -0.414 -12.418 -6.184 1.00 88.56 177 ARG A CA 1
ATOM 1376 C C . ARG A 1 177 ? -0.399 -12.012 -4.714 1.00 88.56 177 ARG A C 1
ATOM 1378 O O . ARG A 1 177 ? 0.622 -12.227 -4.063 1.00 88.56 177 ARG A O 1
ATOM 1385 N N . HIS A 1 178 ? -1.494 -11.478 -4.172 1.00 89.19 178 HIS A N 1
ATOM 1386 C CA . HIS A 1 178 ? -1.597 -11.149 -2.744 1.00 89.19 178 HIS A CA 1
ATOM 1387 C C . HIS A 1 178 ? -1.469 -12.394 -1.864 1.00 89.19 178 HIS A C 1
ATOM 1389 O O . HIS A 1 178 ? -0.640 -12.424 -0.953 1.00 89.19 178 HIS A O 1
ATOM 1395 N N . ALA A 1 179 ? -2.196 -13.461 -2.199 1.00 91.94 179 ALA A N 1
ATOM 1396 C CA . ALA A 1 179 ? -2.144 -14.737 -1.493 1.00 91.94 179 ALA A CA 1
ATOM 1397 C C . ALA A 1 179 ? -0.738 -15.360 -1.498 1.00 91.94 179 ALA A C 1
ATOM 1399 O O . ALA A 1 179 ? -0.306 -15.917 -0.488 1.00 91.94 179 ALA A O 1
ATOM 1400 N N . SER A 1 180 ? 0.010 -15.228 -2.600 1.00 89.69 180 SER A N 1
ATOM 1401 C CA . SER A 1 180 ? 1.360 -15.797 -2.738 1.00 89.69 180 SER A CA 1
ATOM 1402 C C . SER A 1 180 ? 2.393 -15.229 -1.758 1.00 89.69 180 SER A C 1
ATOM 1404 O O . SER A 1 180 ? 3.433 -15.853 -1.544 1.00 89.69 180 SER A O 1
ATOM 1406 N N . ARG A 1 181 ? 2.120 -14.061 -1.160 1.00 86.62 181 ARG A N 1
ATOM 1407 C CA . ARG A 1 181 ? 3.047 -13.356 -0.255 1.00 86.62 181 ARG A CA 1
ATOM 1408 C C . ARG A 1 181 ? 2.665 -13.442 1.210 1.00 86.62 181 ARG A C 1
ATOM 1410 O O . ARG A 1 181 ? 3.327 -12.845 2.061 1.00 86.62 181 ARG A O 1
ATOM 1417 N N . LEU A 1 182 ? 1.600 -14.174 1.510 1.00 91.75 182 LEU A N 1
ATOM 1418 C CA . LEU A 1 182 ? 1.198 -14.407 2.881 1.00 91.75 182 LEU A CA 1
ATOM 1419 C C . LEU A 1 182 ? 2.180 -15.371 3.545 1.00 91.75 182 LEU A C 1
ATOM 1421 O O . LEU A 1 182 ? 2.438 -16.471 3.062 1.00 91.75 182 LEU A O 1
ATOM 1425 N N . LEU A 1 183 ? 2.702 -14.960 4.694 1.00 93.12 183 LEU A N 1
ATOM 1426 C CA . LEU A 1 183 ? 3.457 -15.825 5.596 1.00 93.12 183 LEU A CA 1
ATOM 1427 C C . LEU A 1 183 ? 2.515 -16.650 6.474 1.00 93.12 183 LEU A C 1
ATOM 1429 O O . LEU A 1 183 ? 2.882 -17.716 6.970 1.00 93.12 183 LEU A O 1
ATOM 1433 N N . SER A 1 184 ? 1.309 -16.140 6.730 1.00 93.69 184 SER A N 1
ATOM 1434 C CA . SER A 1 184 ? 0.286 -16.798 7.540 1.00 93.69 184 SER A CA 1
ATOM 1435 C C . SER A 1 184 ? -1.110 -16.290 7.185 1.00 93.69 184 SER A C 1
ATOM 1437 O O . SER A 1 184 ? -1.282 -15.132 6.806 1.00 93.69 184 SER A O 1
ATOM 1439 N N . GLY A 1 185 ? -2.111 -17.149 7.385 1.00 93.94 185 GLY A N 1
ATOM 1440 C CA . GLY A 1 185 ? -3.509 -16.841 7.092 1.00 93.94 185 GLY A CA 1
ATOM 1441 C C . GLY A 1 185 ? -3.882 -17.118 5.642 1.00 93.94 185 GLY A C 1
ATOM 1442 O O . GLY A 1 185 ? -3.184 -17.853 4.943 1.00 93.94 185 GLY A O 1
ATOM 1443 N N . THR A 1 186 ? -5.007 -16.559 5.214 1.00 93.88 186 THR A N 1
ATOM 1444 C CA . THR A 1 186 ? -5.562 -16.758 3.870 1.00 93.88 186 THR A CA 1
ATOM 1445 C C . THR A 1 186 ? -6.038 -15.429 3.318 1.00 93.88 186 THR A C 1
ATOM 1447 O O . THR A 1 186 ? -6.609 -14.627 4.056 1.00 93.88 186 THR A O 1
ATOM 1450 N N . TRP A 1 187 ? -5.815 -15.204 2.025 1.00 94.19 187 TRP A N 1
ATOM 1451 C CA . TRP A 1 187 ? -6.438 -14.077 1.342 1.00 94.19 187 TRP A CA 1
ATOM 1452 C C . TRP A 1 187 ? -7.948 -14.340 1.228 1.00 94.19 187 TRP A C 1
ATOM 1454 O O . TRP A 1 187 ? -8.313 -15.497 1.011 1.00 94.19 187 TRP A O 1
ATOM 1464 N N . PRO A 1 188 ? -8.824 -13.336 1.407 1.00 93.44 188 PRO A N 1
ATOM 1465 C CA . PRO A 1 188 ? -10.267 -13.535 1.280 1.00 93.44 188 PRO A CA 1
ATOM 1466 C C . PRO A 1 188 ? -10.679 -14.012 -0.119 1.00 93.44 188 PRO A C 1
ATOM 1468 O O . PRO A 1 188 ? -10.145 -13.524 -1.115 1.00 93.44 188 PRO A O 1
ATOM 1471 N N . ASP A 1 189 ? -11.680 -14.896 -0.185 1.00 90.44 189 ASP A N 1
ATOM 1472 C CA . ASP A 1 189 ? -12.255 -15.438 -1.427 1.00 90.44 189 ASP A CA 1
ATOM 1473 C C . ASP A 1 189 ? -13.256 -14.443 -2.064 1.00 90.44 189 ASP A C 1
ATOM 1475 O O . ASP A 1 189 ? -14.405 -14.765 -2.368 1.00 90.44 189 ASP A O 1
ATOM 1479 N N . GLY A 1 190 ? -12.818 -13.193 -2.245 1.00 90.25 190 GLY A N 1
ATOM 1480 C CA . GLY A 1 190 ? -13.601 -12.103 -2.828 1.00 90.25 190 GLY A CA 1
ATOM 1481 C C . GLY A 1 190 ? -13.839 -10.917 -1.887 1.00 90.25 190 GLY A C 1
ATOM 1482 O O . GLY A 1 190 ? -13.680 -10.986 -0.664 1.00 90.25 190 GLY A O 1
ATOM 1483 N N . GLY A 1 191 ? -14.248 -9.788 -2.474 1.00 87.81 191 GLY A N 1
ATOM 1484 C CA . GLY A 1 191 ? -14.448 -8.537 -1.736 1.00 87.81 191 GLY A CA 1
ATOM 1485 C C . GLY A 1 191 ? -15.573 -8.604 -0.695 1.00 87.81 191 GLY A C 1
ATOM 1486 O O . GLY A 1 191 ? -15.479 -7.970 0.357 1.00 87.81 191 GLY A O 1
ATOM 1487 N N . GLU A 1 192 ? -16.623 -9.394 -0.942 1.00 90.44 192 GLU A N 1
ATOM 1488 C CA . GLU A 1 192 ? -17.718 -9.587 0.024 1.00 90.44 192 GLU A CA 1
ATOM 1489 C C . GLU A 1 192 ? -17.249 -10.314 1.291 1.00 90.44 192 GLU A C 1
ATOM 1491 O O . GLU A 1 192 ? -17.634 -9.933 2.404 1.00 90.44 192 GLU A O 1
ATOM 1496 N N . ASP A 1 193 ? -16.368 -11.302 1.139 1.00 91.31 193 ASP A N 1
ATOM 1497 C CA . ASP A 1 193 ? -15.787 -12.046 2.256 1.00 91.31 193 ASP A CA 1
ATOM 1498 C C . ASP A 1 193 ? -14.853 -11.155 3.076 1.00 91.31 193 ASP A C 1
ATOM 1500 O O . ASP A 1 193 ? -14.965 -11.116 4.304 1.00 91.31 193 ASP A O 1
ATOM 1504 N N . ALA A 1 194 ? -14.016 -10.344 2.418 1.00 90.75 194 ALA A N 1
ATOM 1505 C CA . ALA A 1 194 ? -13.164 -9.361 3.091 1.00 90.75 194 ALA A CA 1
ATOM 1506 C C . ALA A 1 194 ? -13.985 -8.377 3.950 1.00 90.75 194 ALA A C 1
ATOM 1508 O O . ALA A 1 194 ? -13.631 -8.069 5.094 1.00 90.75 194 ALA A O 1
ATOM 1509 N N . ILE A 1 195 ? -15.131 -7.916 3.436 1.00 91.19 195 ILE A N 1
ATOM 1510 C CA . ILE A 1 195 ? -16.036 -7.017 4.165 1.00 91.19 195 ILE A CA 1
ATOM 1511 C C . ILE A 1 195 ? -16.697 -7.737 5.344 1.00 91.19 195 ILE A C 1
ATOM 1513 O O . ILE A 1 195 ? -16.723 -7.189 6.452 1.00 91.19 195 ILE A O 1
ATOM 1517 N N . THR A 1 196 ? -17.220 -8.943 5.112 1.00 92.88 196 THR A N 1
ATOM 1518 C CA . THR A 1 196 ? -17.964 -9.737 6.102 1.00 92.88 196 THR A CA 1
ATOM 1519 C C . THR A 1 196 ? -17.077 -10.150 7.272 1.00 92.88 196 THR A C 1
ATOM 1521 O O . THR A 1 196 ? -17.483 -10.041 8.431 1.00 92.88 196 THR A O 1
ATOM 1524 N N . LEU A 1 197 ? -15.844 -10.563 6.982 1.00 91.62 197 LEU A N 1
ATOM 1525 C CA . LEU A 1 197 ? -14.853 -10.961 7.981 1.00 91.62 197 LEU A CA 1
ATOM 1526 C C . LEU A 1 197 ? -14.182 -9.764 8.669 1.00 91.62 197 LEU A C 1
ATOM 1528 O O . LEU A 1 197 ? -13.517 -9.944 9.693 1.00 91.62 197 LEU A O 1
ATOM 1532 N N . ARG A 1 198 ? -14.401 -8.543 8.153 1.00 93.12 198 ARG A N 1
ATOM 1533 C CA . ARG A 1 198 ? -13.698 -7.319 8.574 1.00 93.12 198 ARG A CA 1
ATOM 1534 C C . ARG A 1 198 ? -12.185 -7.521 8.492 1.00 93.12 198 ARG A C 1
ATOM 1536 O O . ARG A 1 198 ? -11.465 -7.204 9.439 1.00 93.12 198 ARG A O 1
ATOM 1543 N N . ASP A 1 199 ? -11.752 -8.107 7.383 1.00 92.94 199 ASP A N 1
ATOM 1544 C CA . ASP A 1 199 ? -10.397 -8.606 7.228 1.00 92.94 199 ASP A CA 1
ATOM 1545 C C . ASP A 1 199 ? -9.375 -7.473 7.093 1.00 92.94 199 ASP A C 1
ATOM 1547 O O . ASP A 1 199 ? -9.599 -6.496 6.373 1.00 92.94 199 ASP A O 1
ATOM 1551 N N . ILE A 1 200 ? -8.246 -7.618 7.786 1.00 93.19 200 ILE A N 1
ATOM 1552 C CA . ILE A 1 200 ? -7.054 -6.796 7.598 1.00 93.19 200 ILE A CA 1
ATOM 1553 C C . ILE A 1 200 ? -5.822 -7.676 7.413 1.00 93.19 200 ILE A C 1
ATOM 1555 O O . ILE A 1 200 ? -5.641 -8.688 8.095 1.00 93.19 200 ILE A O 1
ATOM 1559 N N . SER A 1 201 ? -4.941 -7.229 6.521 1.00 92.31 201 SER A N 1
ATOM 1560 C CA . SER A 1 201 ? -3.640 -7.843 6.290 1.00 92.31 201 SER A CA 1
ATOM 1561 C C . SER A 1 201 ? -2.542 -6.995 6.922 1.00 92.31 201 SER A C 1
ATOM 1563 O O . SER A 1 201 ? -2.478 -5.784 6.683 1.00 92.31 201 SER A O 1
ATOM 1565 N N . LEU A 1 202 ? -1.690 -7.609 7.744 1.00 91.56 202 LEU A N 1
ATOM 1566 C CA . LEU A 1 202 ? -0.629 -6.905 8.465 1.00 91.56 202 LEU A CA 1
ATOM 1567 C C . LEU A 1 202 ? 0.771 -7.255 7.940 1.00 91.56 202 LEU A C 1
ATOM 1569 O O . LEU A 1 202 ? 1.028 -8.420 7.628 1.00 91.56 202 LEU A O 1
ATOM 1573 N N . PRO A 1 203 ? 1.700 -6.280 7.909 1.00 89.75 203 PRO A N 1
ATOM 1574 C CA . PRO A 1 203 ? 3.116 -6.563 7.707 1.00 89.75 203 PRO A CA 1
ATOM 1575 C C . PRO A 1 203 ? 3.655 -7.507 8.787 1.00 89.75 203 PRO A C 1
ATOM 1577 O O . PRO A 1 203 ? 3.263 -7.407 9.957 1.00 89.75 203 PRO A O 1
ATOM 1580 N N . SER A 1 204 ? 4.603 -8.371 8.423 1.00 90.81 204 SER A N 1
ATOM 1581 C CA . SER A 1 204 ? 5.224 -9.310 9.363 1.00 90.81 204 SER A CA 1
ATOM 1582 C C . SER A 1 204 ? 5.906 -8.609 10.543 1.00 90.81 204 SER A C 1
ATOM 1584 O O . SER A 1 204 ? 5.763 -9.057 11.686 1.00 90.81 204 SER A O 1
ATOM 1586 N N . GLN A 1 205 ? 6.556 -7.461 10.307 1.00 88.38 205 GLN A N 1
ATOM 1587 C CA . GLN A 1 205 ? 7.183 -6.672 11.364 1.00 88.38 205 GLN A CA 1
ATOM 1588 C C . GLN A 1 205 ? 6.147 -6.160 12.373 1.00 88.38 205 GLN A C 1
ATOM 1590 O O . GLN A 1 205 ? 6.336 -6.302 13.579 1.00 88.38 205 GLN A O 1
ATOM 1595 N N . VAL A 1 206 ? 5.027 -5.615 11.888 1.00 89.00 206 VAL A N 1
ATOM 1596 C CA . VAL A 1 206 ? 3.940 -5.079 12.727 1.00 89.00 206 VAL A CA 1
ATOM 1597 C C . VAL A 1 206 ? 3.310 -6.184 13.570 1.00 89.00 206 VAL A C 1
ATOM 1599 O O . VAL A 1 206 ? 3.128 -6.014 14.776 1.00 89.00 206 VAL A O 1
ATOM 1602 N N . ALA A 1 207 ? 3.015 -7.333 12.958 1.00 90.56 207 ALA A N 1
ATOM 1603 C CA . ALA A 1 207 ? 2.464 -8.475 13.679 1.00 90.56 207 ALA A CA 1
ATOM 1604 C C . ALA A 1 207 ? 3.433 -8.980 14.763 1.00 90.56 207 ALA A C 1
ATOM 1606 O O . ALA A 1 207 ? 3.012 -9.263 15.885 1.00 90.56 207 ALA A O 1
ATOM 1607 N N . SER A 1 208 ? 4.736 -9.025 14.463 1.00 90.44 208 SER A N 1
ATOM 1608 C CA . SER A 1 208 ? 5.767 -9.423 15.425 1.00 90.44 208 SER A CA 1
ATOM 1609 C C . SER A 1 208 ? 5.929 -8.422 16.574 1.00 90.44 208 SER A C 1
ATOM 1611 O O . SER A 1 208 ? 6.077 -8.850 17.716 1.00 90.44 208 SER A O 1
ATOM 1613 N N . GLU A 1 209 ? 5.911 -7.115 16.299 1.00 89.31 209 GLU A N 1
ATOM 1614 C CA . GLU A 1 209 ? 6.000 -6.056 17.318 1.00 89.31 209 GLU A CA 1
ATOM 1615 C C . GLU A 1 209 ? 4.794 -6.082 18.266 1.00 89.31 209 GLU A C 1
ATOM 1617 O O . GLU A 1 209 ? 4.954 -5.908 19.474 1.00 89.31 209 GLU A O 1
ATOM 1622 N N . ALA A 1 210 ? 3.601 -6.348 17.723 1.00 89.25 210 ALA A N 1
ATOM 1623 C 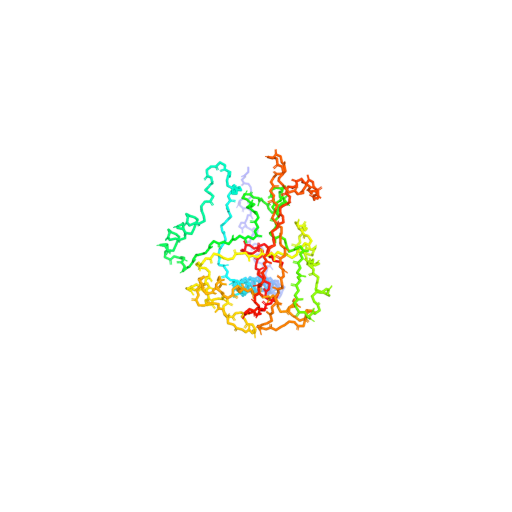CA . ALA A 1 210 ? 2.364 -6.460 18.490 1.00 89.25 210 ALA A CA 1
ATOM 1624 C C . ALA A 1 210 ? 2.246 -7.789 19.257 1.00 89.25 210 ALA A C 1
ATOM 1626 O O . ALA A 1 210 ? 1.433 -7.905 20.174 1.00 89.25 210 ALA A O 1
ATOM 1627 N N . GLY A 1 211 ? 2.982 -8.829 18.845 1.00 89.88 211 GLY A N 1
ATOM 1628 C CA . GLY A 1 211 ? 2.710 -10.211 19.252 1.00 89.88 211 GLY A CA 1
ATOM 1629 C C . GLY A 1 211 ? 1.349 -10.722 18.751 1.00 89.88 211 GLY A C 1
ATOM 1630 O O . GLY A 1 211 ? 0.708 -11.553 19.410 1.00 89.88 211 GLY A O 1
ATOM 1631 N N . ALA A 1 212 ? 0.886 -10.188 17.619 1.00 91.12 212 ALA A N 1
ATOM 1632 C CA . ALA A 1 212 ? -0.389 -10.521 16.999 1.00 91.12 212 ALA A CA 1
ATOM 1633 C C . ALA A 1 212 ? -0.260 -11.737 16.072 1.00 91.12 212 ALA A C 1
ATOM 1635 O O . ALA A 1 212 ? 0.770 -11.959 15.435 1.00 91.12 212 ALA A O 1
ATOM 1636 N N . ALA A 1 213 ? -1.327 -12.522 15.992 1.00 93.00 213 ALA A N 1
ATOM 1637 C CA . ALA A 1 213 ? -1.449 -13.674 15.113 1.00 93.00 213 ALA A CA 1
ATOM 1638 C C . ALA A 1 213 ? -2.745 -13.603 14.297 1.00 93.00 213 ALA A C 1
ATOM 1640 O O . ALA A 1 213 ? -3.664 -12.844 14.603 1.00 93.00 213 ALA A O 1
ATOM 1641 N N . VAL A 1 214 ? -2.829 -14.430 13.256 1.00 94.50 214 VAL A N 1
ATOM 1642 C CA . VAL A 1 214 ? -4.060 -14.583 12.474 1.00 94.50 214 VAL A CA 1
ATOM 1643 C C . VAL A 1 214 ? -5.203 -15.044 13.384 1.00 94.50 214 VAL A C 1
ATOM 1645 O O . VAL A 1 214 ? -5.048 -15.988 14.160 1.00 94.50 214 VAL A O 1
ATOM 1648 N N . GLY A 1 215 ? -6.348 -14.374 13.280 1.00 92.00 215 GLY A N 1
ATOM 1649 C CA . GLY A 1 215 ? -7.532 -14.560 14.117 1.00 92.00 215 GLY A CA 1
ATOM 1650 C C . GLY A 1 215 ? -7.632 -13.593 15.301 1.00 92.00 215 GLY A C 1
ATOM 1651 O O . GLY A 1 215 ? -8.709 -13.484 15.890 1.00 92.00 215 GLY A O 1
ATOM 1652 N N . ASP A 1 216 ? -6.560 -12.868 15.635 1.00 92.75 216 ASP A N 1
ATOM 1653 C CA . ASP A 1 216 ? -6.619 -11.813 16.647 1.00 92.75 216 ASP A CA 1
ATOM 1654 C C . ASP A 1 216 ? -7.479 -10.632 16.153 1.00 92.75 216 ASP A C 1
ATOM 1656 O O . ASP A 1 216 ? -7.616 -10.377 14.949 1.00 92.75 216 ASP A O 1
ATOM 1660 N N . ARG A 1 217 ? -8.081 -9.903 17.101 1.00 91.62 217 ARG A N 1
ATOM 1661 C CA . ARG A 1 217 ? -8.959 -8.761 16.816 1.00 91.62 217 ARG A CA 1
ATOM 1662 C C . ARG A 1 217 ? -8.287 -7.439 17.149 1.00 91.62 217 ARG A C 1
ATOM 1664 O O . ARG A 1 217 ? -7.637 -7.289 18.186 1.00 91.62 217 ARG A O 1
ATOM 1671 N N . LEU A 1 218 ? -8.534 -6.466 16.286 1.00 91.50 218 LEU A N 1
ATOM 1672 C CA . LEU A 1 218 ? -8.195 -5.071 16.494 1.00 91.50 218 LEU A CA 1
ATOM 1673 C C . LEU A 1 218 ? -9.495 -4.310 16.799 1.00 91.50 218 LEU A C 1
ATOM 1675 O O . LEU A 1 218 ? -10.456 -4.351 16.023 1.00 91.50 218 LEU A O 1
ATOM 1679 N N . SER A 1 219 ? -9.552 -3.652 17.954 1.00 92.31 219 SER A N 1
ATOM 1680 C CA . SER A 1 219 ? -10.745 -2.943 18.416 1.00 92.31 219 SER A CA 1
ATOM 1681 C C . SER A 1 219 ? -10.982 -1.690 17.576 1.00 92.31 219 SER A C 1
ATOM 1683 O O . SER A 1 219 ? -12.121 -1.449 17.157 1.00 92.31 219 SER A O 1
ATOM 1685 N N . ALA A 1 220 ? -9.912 -0.955 17.257 1.00 92.19 220 ALA A N 1
ATOM 1686 C CA . ALA A 1 220 ? -9.955 0.222 16.403 1.00 92.19 220 ALA A CA 1
ATOM 1687 C C . ALA A 1 220 ? -8.680 0.400 15.562 1.00 92.19 220 ALA A C 1
ATOM 1689 O O . ALA A 1 220 ? -7.564 0.212 16.039 1.00 92.19 220 ALA A O 1
ATOM 1690 N N . LEU A 1 221 ? -8.846 0.841 14.315 1.00 92.44 221 LEU A N 1
ATOM 1691 C CA . LEU A 1 221 ? -7.772 1.323 13.446 1.00 92.44 221 LEU A CA 1
ATOM 1692 C C . LEU A 1 221 ? -8.146 2.706 12.939 1.00 92.44 221 LEU A C 1
ATOM 1694 O O . LEU A 1 221 ? -9.159 2.869 12.260 1.00 92.44 221 LEU A O 1
ATOM 1698 N N . THR A 1 222 ? -7.329 3.698 13.265 1.00 93.94 222 THR A N 1
ATOM 1699 C CA . THR A 1 222 ? -7.525 5.076 12.822 1.00 93.94 222 THR A CA 1
ATOM 1700 C C . THR A 1 222 ? -6.495 5.418 11.766 1.00 93.94 222 THR A C 1
ATOM 1702 O O . THR A 1 222 ? -5.292 5.342 12.016 1.00 93.94 222 THR A O 1
ATOM 1705 N N . PHE A 1 223 ? -6.971 5.842 10.603 1.00 92.31 223 PHE A N 1
ATOM 1706 C CA . PHE A 1 223 ? -6.145 6.389 9.538 1.00 92.31 223 PHE A CA 1
ATOM 1707 C C . PHE A 1 223 ? -6.600 7.806 9.187 1.00 92.31 223 PHE A C 1
ATOM 1709 O O . PHE A 1 223 ? -7.703 8.226 9.539 1.00 92.31 223 PHE A O 1
ATOM 1716 N N . ALA A 1 224 ? -5.748 8.557 8.504 1.00 90.44 224 ALA A N 1
ATOM 1717 C CA . ALA A 1 224 ? -6.042 9.897 8.039 1.00 90.44 224 ALA A CA 1
ATOM 1718 C C . ALA A 1 224 ? -5.790 10.018 6.541 1.00 90.44 224 ALA A C 1
ATOM 1720 O O . ALA A 1 224 ? -4.801 9.495 6.030 1.00 90.44 224 ALA A O 1
ATOM 1721 N N . TYR A 1 225 ? -6.679 10.727 5.854 1.00 86.19 225 TYR A N 1
ATOM 1722 C CA . TYR A 1 225 ? -6.403 11.243 4.522 1.00 86.19 225 TYR A CA 1
ATOM 1723 C C . TYR A 1 225 ? -6.339 12.762 4.583 1.00 86.19 225 TYR A C 1
ATOM 1725 O O . TYR A 1 225 ? -7.081 13.408 5.330 1.00 86.19 225 TYR A O 1
ATOM 1733 N N . ASP A 1 226 ? -5.460 13.314 3.764 1.00 84.81 226 ASP A N 1
ATOM 1734 C CA . ASP A 1 226 ? -5.319 14.748 3.615 1.00 84.81 226 ASP A CA 1
ATOM 1735 C C . ASP A 1 226 ? -6.096 15.228 2.384 1.00 84.81 226 ASP A C 1
ATOM 1737 O O . ASP A 1 226 ? -6.376 14.473 1.447 1.00 84.81 226 ASP A O 1
ATOM 1741 N N . THR A 1 227 ? -6.483 16.496 2.398 1.00 79.44 227 THR A N 1
ATOM 1742 C CA . THR A 1 227 ? -7.112 17.220 1.285 1.00 79.44 227 THR A CA 1
ATOM 1743 C C . THR A 1 227 ? -6.563 18.643 1.237 1.00 79.44 227 THR A C 1
ATOM 1745 O O . THR A 1 227 ? -5.868 19.078 2.158 1.00 79.44 227 THR A O 1
ATOM 1748 N N . ASP A 1 228 ? -6.833 19.380 0.162 1.00 76.62 228 ASP A N 1
ATOM 1749 C CA . ASP A 1 228 ? -6.367 20.761 0.038 1.00 76.62 228 ASP A CA 1
ATOM 1750 C C . ASP A 1 228 ? -7.085 21.687 1.040 1.00 76.62 228 ASP A C 1
ATOM 1752 O O . ASP A 1 228 ? -8.300 21.885 0.962 1.00 76.62 228 ASP A O 1
ATOM 1756 N N . ALA A 1 229 ? -6.330 22.289 1.967 1.00 76.38 229 ALA A N 1
ATOM 1757 C CA . ALA A 1 229 ? -6.873 23.181 2.995 1.00 76.38 229 ALA A CA 1
ATOM 1758 C C . ALA A 1 229 ? -7.546 24.443 2.418 1.00 76.38 229 ALA A C 1
ATOM 1760 O O . ALA A 1 229 ? -8.415 25.035 3.062 1.00 76.38 229 ALA A O 1
ATOM 1761 N N . SER A 1 230 ? -7.196 24.851 1.191 1.00 71.56 230 SER A N 1
ATOM 1762 C CA . SER A 1 230 ? -7.739 26.060 0.555 1.00 71.56 230 SER A CA 1
ATOM 1763 C C . SER A 1 230 ? -9.229 25.973 0.206 1.00 71.56 230 SER A C 1
ATOM 1765 O O . SER A 1 230 ? -9.869 27.007 0.004 1.00 71.56 230 SER A O 1
ATOM 1767 N N . GLN A 1 231 ? -9.801 24.765 0.153 1.00 68.56 231 GLN A N 1
ATOM 1768 C CA . GLN A 1 231 ? -11.207 24.536 -0.203 1.00 68.56 231 GLN A CA 1
ATOM 1769 C C . GLN A 1 231 ? -12.151 24.518 1.014 1.00 68.56 231 GLN A C 1
ATOM 1771 O O . GLN A 1 231 ? -13.349 24.281 0.860 1.00 68.56 231 GLN A O 1
ATOM 1776 N N . GLY A 1 232 ? -11.631 24.839 2.204 1.00 72.06 232 GLY A N 1
ATOM 1777 C CA . GLY A 1 232 ? -12.345 24.750 3.476 1.00 72.06 232 GLY A CA 1
ATOM 1778 C C . GLY A 1 232 ? -12.090 23.406 4.152 1.00 72.06 232 GLY A C 1
ATOM 1779 O O . GLY A 1 232 ? -12.132 22.363 3.504 1.00 72.06 232 GLY A O 1
ATOM 1780 N N . CYS A 1 233 ? -11.803 23.434 5.456 1.00 81.3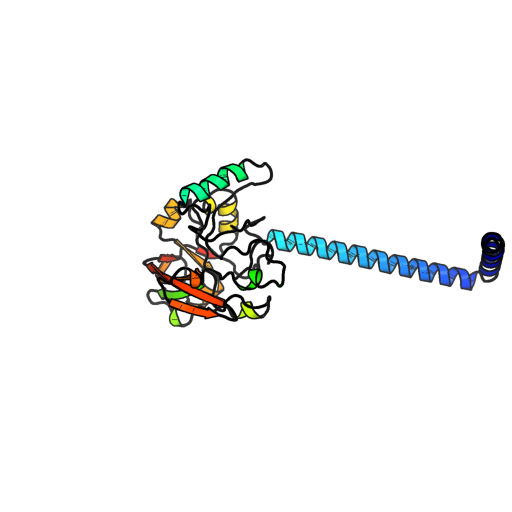8 233 CYS A N 1
ATOM 1781 C CA . CYS A 1 233 ? -11.391 22.242 6.186 1.00 81.38 233 CYS A CA 1
ATOM 1782 C C . CYS A 1 233 ? -12.494 21.706 7.104 1.00 81.38 233 CYS A C 1
ATOM 1784 O O . CYS A 1 233 ? -12.935 22.397 8.020 1.00 81.38 233 CYS A O 1
ATOM 1786 N N . GLU A 1 234 ? -12.925 20.466 6.856 1.00 81.75 234 GLU A N 1
ATOM 1787 C CA . GLU A 1 234 ? -13.823 19.714 7.746 1.00 81.75 234 GLU A CA 1
ATOM 1788 C C . GLU A 1 234 ? -13.073 19.121 8.952 1.00 81.75 234 GLU A C 1
ATOM 1790 O O . GLU A 1 234 ? -13.647 18.946 10.025 1.00 81.75 234 GLU A O 1
ATOM 1795 N N . GLY A 1 235 ? -11.789 18.810 8.767 1.00 83.75 235 GLY A N 1
ATOM 1796 C CA . GLY A 1 235 ? -10.932 18.181 9.764 1.00 83.75 235 GLY A CA 1
ATOM 1797 C C . GLY A 1 235 ? -9.981 19.150 10.468 1.00 83.75 235 GLY A C 1
ATOM 1798 O O . GLY A 1 235 ? -10.336 20.273 10.819 1.00 83.75 235 GLY A O 1
ATOM 1799 N N . GLU A 1 236 ? -8.755 18.686 10.698 1.00 86.62 236 GLU A N 1
ATOM 1800 C CA . GLU A 1 236 ? -7.684 19.463 11.322 1.00 86.62 236 GLU A CA 1
ATOM 1801 C C . GLU A 1 236 ? -6.775 20.070 10.251 1.00 86.62 236 GLU A C 1
ATOM 1803 O O . GLU A 1 236 ? -6.318 19.368 9.351 1.00 86.62 236 GLU A O 1
ATOM 1808 N N . GLU A 1 237 ? -6.482 21.365 10.347 1.00 86.06 237 GLU A N 1
ATOM 1809 C CA . GLU A 1 237 ? -5.507 21.996 9.460 1.00 86.06 237 GLU A CA 1
ATOM 1810 C C . GLU A 1 237 ? -4.088 21.687 9.953 1.00 86.06 237 GLU A C 1
ATOM 1812 O O . GLU A 1 237 ? -3.689 22.088 11.048 1.00 86.06 237 GLU A O 1
ATOM 1817 N N . VAL A 1 238 ? -3.329 20.954 9.141 1.00 84.75 238 VAL A N 1
ATOM 1818 C CA . VAL A 1 238 ? -1.966 20.515 9.446 1.00 84.75 238 VAL A CA 1
ATOM 1819 C C . VAL A 1 238 ? -1.026 21.080 8.393 1.00 84.75 238 VAL A C 1
ATOM 1821 O O . VAL A 1 238 ? -1.299 21.011 7.196 1.00 84.75 238 VAL A O 1
ATOM 1824 N N . SER A 1 239 ? 0.104 21.632 8.824 1.00 81.62 239 SER A N 1
ATOM 1825 C CA . SER A 1 239 ? 1.171 22.044 7.918 1.00 81.62 239 SER A CA 1
ATOM 1826 C C . SER A 1 239 ? 2.306 21.028 7.933 1.00 81.62 239 SER A C 1
ATOM 1828 O O . SER A 1 239 ? 2.803 20.634 8.990 1.00 81.62 239 SER A O 1
ATOM 1830 N N . TRP A 1 240 ? 2.731 20.605 6.745 1.00 74.81 240 TRP A N 1
ATOM 1831 C CA . TRP A 1 240 ? 3.896 19.746 6.576 1.00 74.81 240 TRP A CA 1
ATOM 1832 C C . TRP A 1 240 ? 4.786 20.293 5.465 1.00 74.81 240 TRP A C 1
ATOM 1834 O O . TRP A 1 240 ? 4.339 20.540 4.343 1.00 74.81 240 TRP A O 1
ATOM 1844 N N . GLN A 1 241 ? 6.060 20.505 5.800 1.00 78.25 241 GLN A N 1
ATOM 1845 C CA . GLN A 1 241 ? 7.024 21.218 4.960 1.00 78.25 241 GLN A CA 1
ATOM 1846 C C . GLN A 1 241 ? 6.490 22.595 4.514 1.00 78.25 241 GLN A C 1
ATOM 1848 O O . GLN A 1 241 ? 6.368 23.496 5.341 1.00 78.25 241 GLN A O 1
ATOM 1853 N N . LEU A 1 242 ? 6.197 22.770 3.222 1.00 77.44 242 LEU A N 1
ATOM 1854 C CA . LEU A 1 242 ? 5.731 24.027 2.620 1.00 77.44 242 LEU A CA 1
ATOM 1855 C C . LEU A 1 242 ? 4.222 24.038 2.335 1.00 77.44 242 LEU A C 1
ATOM 1857 O O . LEU A 1 242 ? 3.714 25.013 1.786 1.00 77.44 242 LEU A O 1
ATOM 1861 N N . PHE A 1 243 ? 3.507 22.974 2.700 1.00 81.69 243 PHE A N 1
ATOM 1862 C CA . PHE A 1 243 ? 2.115 22.766 2.317 1.00 81.69 243 PHE A CA 1
ATOM 1863 C C . PHE A 1 243 ? 1.187 22.756 3.528 1.00 81.69 243 PHE A C 1
ATOM 1865 O O . PHE A 1 243 ? 1.552 22.277 4.604 1.00 81.69 243 PHE A O 1
ATOM 1872 N N . SER A 1 244 ? -0.029 23.259 3.327 1.00 83.75 244 SER A N 1
ATOM 1873 C CA . SER A 1 244 ? -1.140 23.117 4.262 1.00 83.75 244 SER A CA 1
ATOM 1874 C C . SER A 1 244 ? -2.124 22.066 3.759 1.00 83.75 244 SER A C 1
ATOM 1876 O O . 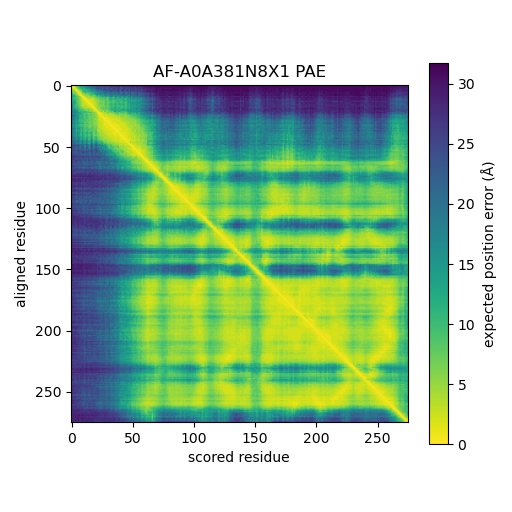SER A 1 244 ? -2.517 22.049 2.590 1.00 83.75 244 SER A O 1
ATOM 1878 N N . TYR A 1 245 ? -2.530 21.197 4.673 1.00 85.75 245 TYR A N 1
ATOM 1879 C CA . TYR A 1 245 ? -3.442 20.095 4.432 1.00 85.75 245 TYR A CA 1
ATOM 1880 C C . TYR A 1 245 ? -4.625 20.199 5.378 1.00 85.75 245 TYR A C 1
ATOM 1882 O O . TYR A 1 245 ? -4.476 20.571 6.541 1.00 85.75 245 TYR A O 1
ATOM 1890 N N . CYS A 1 246 ? -5.800 19.832 4.886 1.00 86.56 246 CYS A N 1
ATOM 1891 C CA . CYS A 1 246 ? -6.920 19.509 5.744 1.00 86.56 246 CYS A CA 1
ATOM 1892 C C . CYS A 1 246 ? -6.951 18.002 5.986 1.00 86.56 246 CYS A C 1
ATOM 1894 O O . CYS A 1 246 ? -7.236 17.226 5.069 1.00 86.56 246 CYS A O 1
ATOM 1896 N N . ARG A 1 247 ? -6.661 17.609 7.223 1.00 88.38 247 ARG A N 1
ATOM 1897 C CA . ARG A 1 247 ? -6.540 16.224 7.658 1.00 88.38 247 ARG A CA 1
ATOM 1898 C C . ARG A 1 247 ? -7.842 15.712 8.241 1.00 88.38 247 ARG A C 1
ATOM 1900 O O . ARG A 1 247 ? -8.295 16.189 9.283 1.00 88.38 247 ARG A O 1
ATOM 1907 N N . VAL A 1 248 ? -8.407 14.681 7.623 1.00 89.50 248 VAL A N 1
ATOM 1908 C CA . VAL A 1 248 ? -9.622 14.018 8.105 1.00 89.50 248 VAL A CA 1
ATOM 1909 C C . VAL A 1 248 ? -9.267 12.629 8.621 1.00 89.50 248 VAL A C 1
ATOM 1911 O O . VAL A 1 248 ? -8.673 11.822 7.907 1.00 89.50 248 VAL A O 1
ATOM 1914 N N . ARG A 1 249 ? -9.631 12.348 9.878 1.00 92.00 249 ARG A N 1
ATOM 1915 C CA . ARG A 1 249 ? -9.401 11.050 10.526 1.00 92.00 249 ARG A CA 1
ATOM 1916 C C . ARG A 1 249 ? -10.626 10.158 10.382 1.00 92.00 249 ARG A C 1
ATOM 1918 O O . ARG A 1 249 ? -11.750 10.594 10.619 1.00 92.00 249 ARG A O 1
ATOM 1925 N N . VAL A 1 250 ? -10.390 8.898 10.045 1.00 92.62 250 VAL A N 1
ATOM 1926 C CA . VAL A 1 250 ? -11.408 7.857 9.923 1.00 92.62 250 VAL A CA 1
ATOM 1927 C C . VAL A 1 250 ? -10.999 6.685 10.803 1.00 92.62 250 VAL A C 1
ATOM 1929 O O . VAL A 1 250 ? -9.872 6.201 10.715 1.00 92.62 250 VAL A O 1
ATOM 1932 N N . 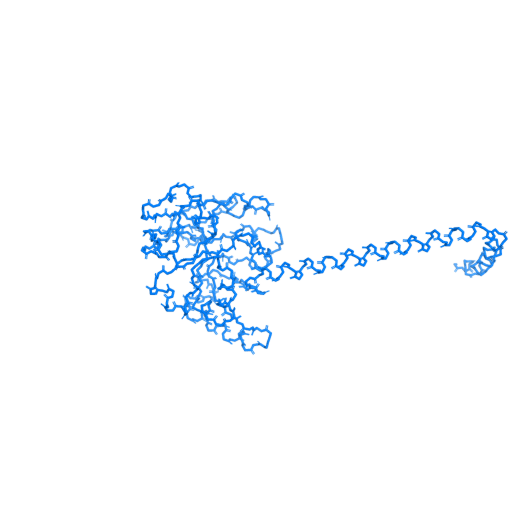THR A 1 251 ? -11.925 6.223 11.640 1.00 94.56 251 THR A N 1
ATOM 1933 C CA . THR A 1 251 ? -11.709 5.084 12.537 1.00 94.56 251 THR A CA 1
ATOM 1934 C C . THR A 1 251 ? -12.579 3.914 12.106 1.00 94.56 251 THR A C 1
ATOM 1936 O O . THR A 1 251 ? -13.806 4.006 12.081 1.00 94.56 251 THR A O 1
ATOM 1939 N N . LEU A 1 252 ? -11.933 2.800 11.781 1.00 93.12 252 LEU A N 1
ATOM 1940 C CA . LEU A 1 252 ? -12.569 1.507 11.579 1.00 93.12 252 LEU A CA 1
ATOM 1941 C C . LEU A 1 252 ? -12.577 0.748 12.899 1.00 93.12 252 LEU A C 1
ATOM 1943 O O . LEU A 1 252 ? -11.611 0.819 13.653 1.00 93.12 252 LEU A O 1
ATOM 1947 N N . THR A 1 253 ? -13.648 0.012 13.175 1.00 93.62 253 THR A N 1
ATOM 1948 C CA . THR A 1 253 ? -13.796 -0.742 14.422 1.00 93.62 253 THR A CA 1
ATOM 1949 C C . THR A 1 253 ? -14.052 -2.215 14.158 1.00 93.62 253 THR A C 1
ATOM 1951 O O . THR A 1 253 ? -14.599 -2.589 13.117 1.00 93.62 253 THR A O 1
ATOM 1954 N N . ASN A 1 254 ? -13.691 -3.042 15.141 1.00 92.56 254 ASN A N 1
ATOM 1955 C CA . ASN A 1 254 ? -13.964 -4.476 15.151 1.00 92.56 254 ASN A CA 1
ATOM 1956 C C . ASN A 1 254 ? -13.388 -5.213 13.927 1.00 92.56 254 ASN A C 1
ATOM 1958 O O . ASN A 1 254 ? -14.115 -5.878 13.184 1.00 92.56 254 ASN A O 1
ATOM 1962 N N . LEU A 1 255 ? -12.083 -5.052 13.721 1.00 93.69 255 LEU A N 1
ATOM 1963 C CA . LEU A 1 255 ? -11.332 -5.643 12.619 1.00 93.69 255 LEU A CA 1
ATOM 1964 C C . LEU A 1 255 ? -10.719 -6.982 13.041 1.00 93.69 255 LEU A C 1
ATOM 1966 O O . LEU A 1 255 ? -10.374 -7.177 14.208 1.00 93.69 255 LEU A O 1
ATOM 1970 N N . THR A 1 256 ? -10.569 -7.891 12.085 1.00 94.50 256 THR A N 1
ATOM 1971 C CA . THR A 1 256 ? -9.987 -9.219 12.298 1.00 94.50 256 THR A CA 1
ATOM 1972 C C . THR A 1 256 ? -8.735 -9.355 11.452 1.00 94.50 256 THR A C 1
ATOM 1974 O O . THR A 1 256 ? -8.763 -9.066 10.260 1.00 94.50 256 THR A O 1
ATOM 1977 N N . ILE A 1 257 ? -7.638 -9.808 12.051 1.00 94.44 257 ILE A N 1
ATOM 1978 C CA . ILE A 1 257 ? -6.402 -10.084 11.316 1.00 94.44 257 ILE A CA 1
ATOM 1979 C C . ILE A 1 257 ? -6.568 -11.430 10.614 1.00 94.44 257 ILE A C 1
ATOM 1981 O O . ILE A 1 257 ? -6.405 -12.468 11.255 1.00 94.44 257 ILE A O 1
ATOM 1985 N N . GLY A 1 258 ? -6.913 -11.459 9.329 1.00 94.12 258 GLY A N 1
ATOM 1986 C CA . GLY A 1 258 ? -7.017 -12.717 8.581 1.00 94.12 258 GLY A CA 1
ATOM 1987 C C . GLY A 1 258 ? -5.737 -13.109 7.860 1.00 94.12 258 GLY A C 1
ATOM 1988 O O . GLY A 1 258 ? -5.577 -14.283 7.521 1.00 94.12 258 GLY A O 1
ATOM 1989 N N . SER A 1 259 ? -4.784 -12.187 7.683 1.00 95.06 259 SER A N 1
ATOM 1990 C CA . SER A 1 259 ? -3.510 -12.514 7.040 1.00 95.06 259 SER A CA 1
ATOM 1991 C C . SER A 1 259 ? -2.319 -11.672 7.510 1.00 95.06 259 SER A C 1
ATOM 1993 O O . SER A 1 259 ? -2.455 -10.540 7.978 1.00 95.06 259 SER A O 1
ATOM 1995 N N . ILE A 1 260 ? -1.125 -12.259 7.395 1.00 94.50 260 ILE A N 1
ATOM 1996 C CA . ILE A 1 260 ? 0.165 -11.608 7.652 1.00 94.50 260 ILE A CA 1
ATOM 1997 C C . ILE A 1 260 ? 1.042 -11.814 6.419 1.00 94.50 260 ILE A C 1
ATOM 1999 O O . ILE A 1 260 ? 1.240 -12.959 6.003 1.00 94.50 260 ILE A O 1
ATOM 2003 N N . TYR A 1 261 ? 1.570 -10.733 5.849 1.00 91.38 261 TYR A N 1
ATOM 2004 C CA . TYR A 1 261 ? 2.367 -10.763 4.619 1.00 91.38 261 TYR A CA 1
ATOM 2005 C C . TYR A 1 261 ? 3.842 -10.429 4.852 1.00 91.38 261 TYR A C 1
ATOM 2007 O O . TYR A 1 261 ? 4.204 -9.772 5.830 1.00 91.38 261 TYR A O 1
ATOM 2015 N N . ASP A 1 262 ? 4.688 -10.890 3.931 1.00 87.50 262 ASP A N 1
ATOM 2016 C CA . ASP A 1 262 ? 6.119 -10.584 3.913 1.00 87.50 262 ASP A CA 1
ATOM 2017 C C . ASP A 1 262 ? 6.370 -9.134 3.470 1.00 87.50 262 ASP A C 1
ATOM 2019 O O . ASP A 1 262 ? 6.092 -8.751 2.331 1.00 87.50 262 ASP A O 1
ATOM 2023 N N . ASP A 1 263 ? 6.898 -8.326 4.385 1.00 79.88 263 ASP A N 1
ATOM 2024 C CA . ASP A 1 263 ? 7.253 -6.919 4.206 1.00 79.88 263 ASP A CA 1
ATOM 2025 C C . ASP A 1 263 ? 8.746 -6.697 3.912 1.00 79.88 263 ASP A C 1
ATOM 2027 O O . ASP A 1 263 ? 9.186 -5.560 3.760 1.00 79.88 263 ASP A O 1
ATOM 2031 N N . THR A 1 264 ? 9.533 -7.768 3.765 1.00 73.06 264 THR A N 1
ATOM 2032 C CA . THR A 1 264 ? 10.944 -7.677 3.350 1.00 73.06 264 THR A CA 1
ATOM 2033 C C . THR A 1 264 ? 11.111 -7.481 1.841 1.00 73.06 264 THR A C 1
ATOM 2035 O O . THR A 1 264 ? 12.177 -7.071 1.370 1.00 73.06 264 THR A O 1
ATOM 2038 N N . ILE A 1 265 ? 10.057 -7.753 1.068 1.00 66.12 265 ILE A N 1
ATOM 2039 C CA . ILE A 1 265 ? 10.035 -7.574 -0.382 1.00 66.12 265 ILE A CA 1
ATOM 2040 C C . ILE A 1 265 ? 9.700 -6.111 -0.681 1.00 66.12 265 ILE A C 1
ATOM 2042 O O . ILE A 1 265 ? 8.537 -5.713 -0.737 1.00 66.12 265 ILE A O 1
ATOM 2046 N N . VAL A 1 266 ? 10.747 -5.310 -0.872 1.00 57.19 266 VAL A N 1
ATOM 2047 C CA . VAL A 1 266 ? 10.626 -3.901 -1.258 1.00 57.19 266 VAL A CA 1
ATOM 2048 C C . VAL A 1 266 ? 10.082 -3.816 -2.678 1.00 57.19 266 VAL A C 1
ATOM 2050 O O . VAL A 1 266 ? 10.712 -4.305 -3.619 1.00 57.19 266 VAL A O 1
ATOM 2053 N N . THR A 1 267 ? 8.926 -3.177 -2.830 1.00 54.97 267 THR A N 1
ATOM 2054 C CA . THR A 1 267 ? 8.345 -2.906 -4.139 1.00 54.97 267 THR A CA 1
ATOM 2055 C C . THR A 1 267 ? 9.010 -1.693 -4.818 1.00 54.97 267 THR A C 1
ATOM 2057 O O . THR A 1 267 ? 9.441 -0.739 -4.177 1.00 54.97 267 THR A O 1
ATOM 2060 N N . SER A 1 268 ? 9.140 -1.722 -6.139 1.00 44.62 268 SER A N 1
ATOM 2061 C CA . SER A 1 268 ? 9.718 -0.703 -6.999 1.00 44.62 268 SER A CA 1
ATOM 2062 C C . SER A 1 268 ? 9.094 0.669 -6.736 1.00 44.62 268 SER A C 1
ATOM 2064 O O . SER A 1 268 ? 7.863 0.765 -6.732 1.00 44.62 268 SER A O 1
ATOM 2066 N N . PRO A 1 269 ? 9.907 1.743 -6.630 1.00 45.09 269 PRO A N 1
ATOM 2067 C CA . PRO A 1 269 ? 9.446 3.127 -6.471 1.00 45.09 269 PRO A CA 1
ATOM 2068 C C . PRO A 1 269 ? 8.564 3.624 -7.639 1.00 45.09 269 PRO A C 1
ATOM 2070 O O . PRO A 1 269 ? 7.910 4.663 -7.535 1.00 45.09 269 PRO A O 1
ATOM 2073 N N . VAL A 1 270 ? 8.576 2.910 -8.776 1.00 43.62 270 VAL A N 1
ATOM 2074 C CA . VAL A 1 270 ? 7.858 3.267 -10.013 1.00 43.62 270 VAL A CA 1
ATOM 2075 C C . VAL A 1 270 ? 6.374 2.887 -9.941 1.00 43.62 270 VAL A C 1
ATOM 2077 O O . VAL A 1 270 ? 5.514 3.658 -10.358 1.00 43.62 270 VAL A O 1
ATOM 2080 N N . THR A 1 271 ? 6.070 1.706 -9.408 1.00 49.78 271 THR A N 1
ATOM 2081 C CA . THR A 1 271 ? 4.718 1.122 -9.308 1.00 49.78 271 THR A CA 1
ATOM 2082 C C . THR A 1 271 ? 4.155 1.271 -7.903 1.00 49.78 271 THR A C 1
ATOM 2084 O O . THR A 1 271 ? 2.975 1.560 -7.710 1.00 49.78 271 THR A O 1
ATOM 2087 N N . SER A 1 272 ? 5.025 1.196 -6.905 1.00 49.50 272 SER A N 1
ATOM 2088 C CA . SER A 1 272 ? 4.735 1.540 -5.530 1.00 49.50 272 SER A CA 1
ATOM 2089 C C . SER A 1 272 ? 5.534 2.794 -5.201 1.00 49.50 272 SER A C 1
ATOM 2091 O O . SER A 1 272 ? 6.742 2.783 -5.296 1.00 49.50 272 SER A O 1
ATOM 2093 N N . GLN A 1 273 ? 4.940 3.887 -4.734 1.00 40.47 273 GLN A N 1
ATOM 2094 C CA . GLN A 1 273 ? 5.773 4.883 -4.026 1.00 40.47 273 GLN A CA 1
ATOM 2095 C C . GLN A 1 273 ? 6.009 4.451 -2.570 1.00 40.47 273 GLN A C 1
ATOM 2097 O O . GLN A 1 273 ? 6.153 5.304 -1.705 1.00 40.47 273 GLN A O 1
ATOM 2102 N N . LEU A 1 274 ? 6.044 3.119 -2.384 1.00 43.25 274 LEU A N 1
ATOM 2103 C CA . LEU A 1 274 ? 6.293 2.335 -1.181 1.00 43.25 274 LEU A CA 1
ATOM 2104 C C . LEU A 1 274 ? 5.406 2.690 0.040 1.00 43.25 274 LEU A C 1
ATOM 2106 O O . LEU A 1 274 ? 4.599 3.620 -0.006 1.00 43.25 274 LEU A O 1
ATOM 2110 N N . PRO A 1 275 ? 5.360 1.827 1.066 1.00 38.38 275 PRO A N 1
ATOM 2111 C CA . PRO A 1 275 ? 5.850 2.146 2.400 1.00 38.38 275 PRO A CA 1
ATOM 2112 C C . PRO A 1 275 ? 7.370 2.215 2.408 1.00 38.38 275 PRO A C 1
ATOM 2114 O O . PRO A 1 275 ? 7.995 1.167 2.135 1.00 38.38 275 PRO A O 1
#

Organism: NCBI:txid408172

Mean predicted aligned error: 12.2 Å

Nearest PDB structures (foldseek):
  4axe-assembly1_A  TM=4.157E-01  e=3.113E+00  Arabidopsis thaliana
  3moq-assembly1_A  TM=2.735E-01  e=2.928E+00  Orectolobus maculatus
  2h50-assembly1_P  TM=3.862E-01  e=7.317E+00  Saccharomyces cerevisiae
  2byu-assembly1_B  TM=3.862E-01  e=7.317E+00  Triticum aestivum
  1gme-assembly1_B  TM=3.862E-01  e=7.317E+00  Triticum aestivum

Radius of gyration: 28.6 Å; Cα contacts (8 Å, |Δi|>4): 405; chains: 1; bounding box: 79×43×75 Å

Foldseek 3Di:
DPPPPVVVVVVVVVVVVVLVVPVVVNVVVVVVVVVVVVVVVVCVVVVVVVVVVVVVVLCVLDLDNADDADPDDAPPVPHDVDPVVVQVVQVVVCVDPPDFFDWDKQFKHGLPPDDPDDPSVLAIDTFFWDAWAFDPWPRVQFDQFDPCLVVPDPRSDRGDIDMDIGQRCCDGPNVVSQQVFFPDAGRANTPVRCVVQLEDEEEPVRCVSRVHDAFGWIAKTKIKDWDAPVVPAPADWDDDDPGITRIDMDMDGTHGHRTYGYPVSFHDCRRDVTD

pLDDT: mean 78.64, std 13.71, range [38.38, 95.06]

Solvent-accessible surface area (backbone atoms only — not comparable to full-atom values): 15461 Å² total; per-residue (Å²): 145,77,72,70,74,72,49,50,63,57,52,52,52,52,50,51,55,52,40,60,75,38,50,74,62,42,49,53,51,52,51,51,52,51,53,50,52,51,50,53,51,50,52,51,52,51,50,53,50,50,52,49,53,52,52,52,56,43,53,74,48,40,84,52,96,71,69,84,66,50,73,62,59,86,62,32,89,98,38,70,79,55,63,70,65,56,50,55,54,33,58,64,48,44,70,38,93,88,35,88,60,54,59,53,70,53,34,58,52,46,46,60,88,40,48,103,83,36,73,53,50,55,66,39,44,50,23,25,37,71,48,65,41,44,74,91,52,47,38,90,71,43,71,47,52,38,80,68,41,63,78,79,48,86,56,60,57,58,43,31,60,43,76,49,74,34,52,53,43,26,38,74,61,44,25,53,50,56,43,72,43,45,77,40,66,56,66,49,90,22,40,68,47,31,61,75,58,30,51,41,76,37,45,44,66,58,29,61,55,20,70,54,54,69,73,42,51,31,53,33,43,29,34,32,44,70,43,68,37,89,81,63,61,92,48,47,84,44,78,57,98,93,44,63,27,16,36,38,78,47,74,48,65,67,32,26,28,38,25,29,29,65,67,83,61,70,48,46,71,87,53,31,86,56,123